Protein AF-A0A3M2BGI7-F1 (afdb_monomer_lite)

Sequence (191 aa):
MYVVGRYSDILSAQEAAAFLRSHGLPAGVSGGLYSPSDGMWGFPTTALPYRVLVARKDQRALARHLLAEIDSEADEPATNWEAQSRPDLARLDQELIPPCPACGGRLSPTDELCSACGLAVDIVELMLETHGPEGLAQCYPDPDEQVHLSEEEWVALDLPCTACGYSLAGLPFVGVCPECGCRYSKTIEPS

Secondary structure (DSSP, 8-state):
-EEEEEESSHHHHHHHHHHHHHTT--EEEE-----TTS-SS-----PPPEEEEES-STHHHHHHHHHHHHHHHS----TTHHHHTS--GGGS-TTTSPPPTTT-PPPPTT-SB-TTT--B--HHHHHHHHH-GGGGGGGSPPHHHH----HHHHHH--PBPTTT--B-TTS-SEEE-TTT--EEESS----

Structure (mmCIF, N/CA/C/O backbone):
data_AF-A0A3M2BGI7-F1
#
_entry.id   AF-A0A3M2BGI7-F1
#
loop_
_atom_site.group_PDB
_atom_site.id
_atom_site.type_symbol
_atom_site.label_atom_id
_atom_site.label_alt_id
_atom_site.label_comp_id
_atom_site.label_asym_id
_atom_site.label_entity_id
_atom_site.label_seq_id
_atom_site.pdbx_PDB_ins_code
_atom_site.Cartn_x
_atom_site.Cartn_y
_atom_site.Cartn_z
_atom_site.occupancy
_atom_site.B_iso_or_equiv
_atom_site.auth_seq_id
_atom_site.auth_comp_id
_atom_site.auth_asym_id
_atom_site.auth_atom_id
_atom_site.pdbx_PDB_model_num
ATOM 1 N N . MET A 1 1 ? -33.133 -5.340 11.920 1.00 90.31 1 MET A N 1
ATOM 2 C CA . MET A 1 1 ? -31.937 -4.970 11.136 1.00 90.31 1 MET A CA 1
ATOM 3 C C . MET A 1 1 ? -32.177 -3.623 10.477 1.00 90.31 1 MET A C 1
ATOM 5 O O . MET A 1 1 ? -33.239 -3.435 9.894 1.00 90.31 1 MET A O 1
ATOM 9 N N . TYR A 1 2 ? -31.240 -2.685 10.607 1.00 97.00 2 TYR A N 1
ATOM 10 C CA . TYR A 1 2 ? -31.369 -1.306 10.127 1.00 97.00 2 TYR A CA 1
ATOM 11 C C . TYR A 1 2 ? -30.187 -0.941 9.231 1.00 97.00 2 TYR A C 1
ATOM 13 O O . TYR A 1 2 ? -29.046 -1.124 9.637 1.00 97.00 2 TYR A O 1
ATOM 21 N N . VAL A 1 3 ? -30.459 -0.407 8.036 1.00 96.75 3 VAL A N 1
ATOM 22 C CA . VAL A 1 3 ? -29.416 0.005 7.080 1.00 96.75 3 VAL A CA 1
ATOM 23 C C . VAL A 1 3 ? -28.720 1.277 7.564 1.00 96.75 3 VAL A C 1
ATOM 25 O O . VAL A 1 3 ? -29.384 2.291 7.833 1.00 96.75 3 VAL A O 1
ATOM 28 N N . VAL A 1 4 ? -27.391 1.216 7.642 1.00 97.38 4 VAL A N 1
ATOM 29 C CA . VAL A 1 4 ? -26.522 2.323 8.069 1.00 97.38 4 VAL A CA 1
ATOM 30 C C . VAL A 1 4 ? -25.670 2.880 6.931 1.00 97.38 4 VAL A C 1
ATOM 32 O O . VAL A 1 4 ? -25.542 4.097 6.877 1.00 97.38 4 VAL A O 1
ATOM 35 N N . GLY A 1 5 ? -25.243 2.047 5.974 1.00 95.69 5 GLY A N 1
ATOM 36 C CA . GLY A 1 5 ? -24.440 2.450 4.809 1.00 95.69 5 GLY A CA 1
ATOM 37 C C . GLY A 1 5 ? -24.775 1.651 3.544 1.00 95.69 5 GLY A C 1
ATOM 38 O O . GLY A 1 5 ? -25.451 0.614 3.615 1.00 95.69 5 GLY A O 1
ATOM 39 N N . ARG A 1 6 ? -24.345 2.159 2.383 1.00 95.50 6 ARG A N 1
ATOM 40 C CA . ARG A 1 6 ? -24.482 1.517 1.065 1.00 95.50 6 ARG A CA 1
ATOM 41 C C . ARG A 1 6 ? -23.153 1.618 0.316 1.00 95.50 6 ARG A C 1
ATOM 43 O O . ARG A 1 6 ? -22.639 2.720 0.203 1.00 95.50 6 ARG A O 1
ATOM 50 N N . TYR A 1 7 ? -22.676 0.503 -0.222 1.00 93.75 7 TYR A N 1
ATOM 51 C CA . TYR A 1 7 ? -21.374 0.370 -0.877 1.00 93.75 7 TYR A CA 1
ATOM 52 C C . TYR A 1 7 ? -21.536 -0.274 -2.258 1.00 93.75 7 TYR A C 1
ATOM 54 O O . TYR A 1 7 ? -22.462 -1.064 -2.479 1.00 93.75 7 TYR A O 1
ATOM 62 N N . SER A 1 8 ? -20.664 0.087 -3.197 1.00 90.88 8 SER A N 1
ATOM 63 C CA . SER A 1 8 ? -20.639 -0.456 -4.563 1.00 90.88 8 SER A CA 1
ATOM 64 C C . SER A 1 8 ? -20.061 -1.866 -4.632 1.00 90.88 8 SER A C 1
ATOM 66 O O . SER A 1 8 ? -20.481 -2.663 -5.468 1.00 90.88 8 SER A O 1
ATOM 68 N N . ASP A 1 9 ? -19.140 -2.189 -3.735 1.00 91.25 9 ASP A N 1
ATOM 69 C CA . ASP A 1 9 ? -18.395 -3.437 -3.697 1.00 91.25 9 ASP A CA 1
ATOM 70 C C . ASP A 1 9 ? -18.548 -4.138 -2.336 1.00 91.25 9 ASP A C 1
ATOM 72 O O . ASP A 1 9 ? -18.979 -3.562 -1.331 1.00 91.25 9 ASP A O 1
ATOM 76 N N . ILE A 1 10 ? -18.255 -5.439 -2.329 1.00 93.25 10 ILE A N 1
ATOM 77 C CA . ILE A 1 10 ? -18.406 -6.278 -1.139 1.00 93.25 10 ILE A CA 1
ATOM 78 C C . ILE A 1 10 ? -17.302 -6.025 -0.113 1.00 93.25 10 ILE A C 1
ATOM 80 O O . ILE A 1 10 ? -17.545 -6.222 1.077 1.00 93.25 10 ILE A O 1
ATOM 84 N N . LEU A 1 11 ? -16.112 -5.613 -0.556 1.00 93.44 11 LEU A N 1
ATOM 85 C CA . LEU A 1 11 ? -14.942 -5.483 0.302 1.00 93.44 11 LEU A CA 1
ATOM 86 C C . LEU A 1 11 ? -15.112 -4.282 1.234 1.00 93.44 11 LEU A C 1
ATOM 88 O O . LEU A 1 11 ? -15.148 -4.477 2.447 1.00 93.44 11 LEU A O 1
ATOM 92 N N . SER A 1 12 ? -15.405 -3.099 0.692 1.00 93.12 12 SER A N 1
ATOM 93 C CA . SER A 1 12 ? -15.696 -1.894 1.474 1.00 93.12 12 SER A CA 1
ATOM 94 C C . SER A 1 12 ? -16.904 -2.081 2.394 1.00 93.12 12 SER A C 1
ATOM 96 O O . SER A 1 12 ? -16.911 -1.618 3.534 1.00 93.12 12 SER A O 1
ATOM 98 N N . ALA A 1 13 ? -17.925 -2.836 1.965 1.00 95.38 13 ALA A N 1
ATOM 99 C CA . ALA A 1 13 ? -19.049 -3.172 2.839 1.00 95.38 13 ALA A CA 1
ATOM 100 C C . ALA A 1 13 ? -18.631 -4.054 4.032 1.00 95.38 13 ALA A C 1
ATOM 102 O O . ALA A 1 13 ? -19.154 -3.886 5.139 1.00 95.38 13 ALA A O 1
ATOM 103 N N . GLN A 1 14 ? -17.730 -5.018 3.815 1.00 96.25 14 GLN A N 1
ATOM 104 C CA . GLN A 1 14 ? -17.210 -5.894 4.867 1.00 96.25 14 GLN A CA 1
ATOM 105 C C . GLN A 1 14 ? -16.280 -5.148 5.821 1.00 96.25 14 GLN A C 1
ATOM 107 O O . GLN A 1 14 ? -16.402 -5.351 7.029 1.00 96.25 14 GLN A O 1
ATOM 112 N N . GLU A 1 15 ? -15.422 -4.267 5.307 1.00 95.44 15 GLU A N 1
ATOM 113 C CA . GLU A 1 15 ? -14.555 -3.382 6.093 1.00 95.44 15 GLU A CA 1
ATOM 114 C C . GLU A 1 15 ? -15.384 -2.479 7.005 1.00 95.44 15 GLU A C 1
ATOM 116 O O . GLU A 1 15 ? -15.224 -2.515 8.225 1.00 95.44 15 GLU A O 1
ATOM 121 N N . ALA A 1 16 ? -16.381 -1.785 6.451 1.00 96.62 16 ALA A N 1
ATOM 122 C CA . ALA A 1 16 ? -17.317 -0.971 7.219 1.00 96.62 16 ALA A CA 1
ATOM 123 C C . ALA A 1 16 ? -18.044 -1.783 8.307 1.00 96.62 16 ALA A C 1
ATOM 125 O O . ALA A 1 16 ? -18.185 -1.348 9.451 1.00 96.62 16 ALA A O 1
ATOM 126 N N . ALA A 1 17 ? -18.498 -2.999 7.986 1.00 97.56 17 ALA A N 1
ATOM 127 C CA . ALA A 1 17 ? -19.126 -3.870 8.975 1.00 97.56 17 ALA A CA 1
ATOM 128 C C . ALA A 1 17 ? -18.132 -4.355 10.049 1.00 97.56 17 ALA A C 1
ATOM 130 O O . ALA A 1 17 ? -18.523 -4.500 11.207 1.00 97.56 17 ALA A O 1
ATOM 131 N N . ALA A 1 18 ? -16.872 -4.615 9.692 1.00 96.75 18 ALA A N 1
ATOM 132 C CA . ALA A 1 18 ? -15.816 -5.000 10.624 1.00 96.75 18 ALA A CA 1
ATOM 133 C C . ALA A 1 18 ? -15.463 -3.861 11.583 1.00 96.75 18 ALA A C 1
ATOM 135 O O . ALA A 1 18 ? -15.397 -4.102 12.788 1.00 96.75 18 ALA A O 1
ATOM 136 N N . PHE A 1 19 ? -15.357 -2.632 11.080 1.00 96.25 19 PHE A N 1
ATOM 137 C CA . PHE A 1 19 ? -15.122 -1.442 11.892 1.00 96.25 19 PHE A CA 1
ATOM 138 C C . PHE A 1 19 ? -16.242 -1.194 12.907 1.00 96.25 19 PHE A C 1
ATOM 140 O O . PHE A 1 19 ? -16.002 -0.932 14.082 1.00 96.25 19 PHE A O 1
ATOM 147 N N . LEU A 1 20 ? -17.502 -1.354 12.498 1.00 97.62 20 LEU A N 1
ATOM 148 C CA . LEU A 1 20 ? -18.614 -1.253 13.444 1.00 97.62 20 LEU A CA 1
ATOM 149 C C . LEU A 1 20 ? -18.530 -2.336 14.532 1.00 97.62 20 LEU A C 1
ATOM 151 O O . LEU A 1 20 ? -18.798 -2.058 15.703 1.00 97.62 20 LEU A O 1
ATOM 155 N N . ARG A 1 21 ? -18.122 -3.561 14.173 1.00 97.50 21 ARG A N 1
ATOM 156 C CA . ARG A 1 21 ? -17.940 -4.651 15.144 1.00 97.50 21 ARG A CA 1
ATOM 157 C C . ARG A 1 21 ? -16.792 -4.387 16.118 1.00 97.50 21 ARG A C 1
ATOM 159 O O . ARG A 1 21 ? -16.964 -4.709 17.292 1.00 97.50 21 ARG A O 1
ATOM 166 N N . SER A 1 22 ? -15.678 -3.793 15.682 1.00 95.94 22 SER A N 1
ATOM 167 C CA . SER A 1 22 ? -14.575 -3.430 16.589 1.00 95.94 22 SER A CA 1
ATOM 168 C C . SER A 1 22 ? -14.998 -2.380 17.623 1.00 95.94 22 SER A C 1
ATOM 170 O O . SER A 1 22 ? -14.526 -2.418 18.753 1.00 95.94 22 SER A O 1
ATOM 172 N N . HIS A 1 23 ? -15.993 -1.548 17.299 1.00 96.50 23 HIS A N 1
ATOM 173 C CA . HIS A 1 23 ? -16.625 -0.583 18.209 1.00 96.50 23 HIS A CA 1
ATOM 174 C C . HIS A 1 23 ? -17.824 -1.154 18.994 1.00 96.50 23 HIS A C 1
ATOM 176 O O . HIS A 1 23 ? -18.648 -0.416 19.538 1.00 96.50 23 HIS A O 1
ATOM 182 N N . GLY A 1 24 ? -17.965 -2.483 19.044 1.00 97.06 24 GLY A N 1
ATOM 183 C CA . GLY A 1 24 ? -19.007 -3.161 19.820 1.00 97.06 24 GLY A CA 1
ATOM 184 C C . GLY A 1 24 ? -20.415 -3.092 19.214 1.00 97.06 24 GLY A C 1
ATOM 185 O O . GLY A 1 24 ? -21.395 -3.392 19.901 1.00 97.06 24 GLY A O 1
ATOM 186 N N . LEU A 1 25 ? -20.557 -2.719 17.937 1.00 97.75 25 LEU A N 1
ATOM 187 C CA . LEU A 1 25 ? -21.841 -2.684 17.234 1.00 97.75 25 LEU A CA 1
ATOM 188 C C . LEU A 1 25 ? -22.034 -3.965 16.405 1.00 97.75 25 LEU A C 1
ATOM 190 O O . LEU A 1 25 ? -21.303 -4.189 15.439 1.00 97.75 25 LEU A O 1
ATOM 194 N N . PRO A 1 26 ? -23.040 -4.812 16.710 1.00 97.50 26 PRO A N 1
ATOM 195 C CA . PRO A 1 26 ? -23.325 -6.001 15.913 1.00 97.50 26 PRO A CA 1
ATOM 196 C C . PRO A 1 26 ? -23.785 -5.604 14.504 1.00 97.50 26 PRO A C 1
ATOM 198 O O . PRO A 1 26 ? -24.938 -5.196 14.305 1.00 97.50 26 PRO A O 1
ATOM 201 N N . ALA A 1 27 ? -22.870 -5.719 13.541 1.00 97.94 27 ALA A N 1
ATOM 202 C CA . ALA A 1 27 ? -23.065 -5.315 12.156 1.00 97.94 27 ALA A CA 1
ATOM 203 C C . ALA A 1 27 ? -22.803 -6.461 11.168 1.00 97.94 27 ALA A C 1
ATOM 205 O O . ALA A 1 27 ? -21.914 -7.295 11.368 1.00 97.94 27 ALA A O 1
ATOM 206 N N . GLY A 1 28 ? -23.574 -6.477 10.081 1.00 97.19 28 GLY A N 1
ATOM 207 C CA . GLY A 1 28 ? -23.457 -7.444 8.992 1.00 97.19 28 GLY A CA 1
ATOM 208 C C . GLY A 1 28 ? -23.720 -6.809 7.630 1.00 97.19 28 GLY A C 1
ATOM 209 O O . GLY A 1 28 ? -24.253 -5.702 7.539 1.00 97.19 28 GLY A O 1
ATOM 210 N N . VAL A 1 29 ? -23.357 -7.523 6.569 1.00 96.81 29 VAL A N 1
ATOM 211 C CA . VAL A 1 29 ? -23.534 -7.082 5.180 1.00 96.81 29 VAL A CA 1
ATOM 212 C C . VAL A 1 29 ? -24.686 -7.855 4.542 1.00 96.81 29 VAL A C 1
ATOM 214 O O . VAL A 1 29 ? -24.822 -9.060 4.733 1.00 96.81 29 VAL A O 1
ATOM 217 N N . SER A 1 30 ? -25.525 -7.161 3.775 1.00 93.94 30 SER A N 1
ATOM 218 C CA . SER A 1 30 ? -26.578 -7.757 2.946 1.00 93.94 30 SER A CA 1
ATOM 219 C C . SER A 1 30 ? -26.567 -7.130 1.555 1.00 93.94 30 SER A C 1
ATOM 221 O O . SER A 1 30 ? -26.453 -5.914 1.440 1.00 93.94 30 SER A O 1
ATOM 223 N N . GLY A 1 31 ? -26.707 -7.923 0.498 1.00 85.44 31 GLY A N 1
ATOM 224 C CA . GLY A 1 31 ? -26.654 -7.435 -0.886 1.00 85.44 31 GLY A CA 1
ATOM 225 C C . GLY A 1 31 ? -25.760 -8.309 -1.760 1.00 85.44 31 GLY A C 1
ATOM 226 O O . GLY A 1 31 ? -25.279 -9.341 -1.302 1.00 85.44 31 GLY A O 1
ATOM 227 N N . GLY A 1 32 ? -25.593 -7.928 -3.027 1.00 70.00 32 GLY A N 1
ATOM 228 C CA . GLY A 1 32 ? -24.772 -8.661 -4.002 1.00 70.00 32 GLY A CA 1
ATOM 229 C C . GLY A 1 32 ? -25.416 -9.902 -4.620 1.00 70.00 32 GLY A C 1
ATOM 230 O O . GLY A 1 32 ? -24.886 -10.453 -5.580 1.00 70.00 32 GLY A O 1
ATOM 231 N N . LEU A 1 33 ? -26.578 -10.337 -4.127 1.00 58.47 33 LEU A N 1
ATOM 232 C CA . LEU A 1 33 ? -27.340 -11.375 -4.808 1.00 58.47 33 LEU A CA 1
ATOM 233 C C . LEU A 1 33 ? -28.054 -10.746 -6.002 1.00 58.47 33 LEU A C 1
ATOM 235 O O . LEU A 1 33 ? -29.028 -10.007 -5.844 1.00 58.47 33 LEU A O 1
ATOM 239 N N . TYR A 1 34 ? -27.546 -11.057 -7.195 1.00 56.84 34 TYR A N 1
ATOM 240 C CA . TYR A 1 34 ? -28.322 -11.017 -8.427 1.00 56.84 34 TYR A CA 1
ATOM 241 C C . TYR A 1 34 ? -29.678 -11.655 -8.143 1.00 56.84 34 TYR A C 1
ATOM 243 O O . TYR A 1 34 ? -29.734 -12.794 -7.681 1.00 56.84 34 TYR A O 1
ATOM 251 N N . SER A 1 35 ? -30.765 -10.922 -8.375 1.00 52.69 35 SER A N 1
ATOM 252 C CA . SER A 1 35 ? -32.088 -11.532 -8.344 1.00 52.69 35 SER A CA 1
ATOM 253 C C . SER A 1 35 ? -32.150 -12.521 -9.514 1.00 52.69 35 SER A C 1
ATOM 255 O O . SER A 1 35 ? -32.100 -12.079 -10.665 1.00 52.69 35 SER A O 1
ATOM 257 N N . PRO A 1 36 ? -32.237 -13.846 -9.284 1.00 54.56 36 PRO A N 1
ATOM 258 C CA . PRO A 1 36 ? -32.269 -14.815 -10.380 1.00 54.56 36 PRO A CA 1
ATOM 259 C C . PRO A 1 36 ? -33.527 -14.674 -11.255 1.00 54.56 36 PRO A C 1
ATOM 261 O O . PRO A 1 36 ? -33.589 -15.259 -12.331 1.00 54.56 36 PRO A O 1
ATOM 264 N N . SER A 1 37 ? -34.521 -13.882 -10.832 1.00 55.84 37 SER A N 1
ATOM 265 C CA . SER A 1 37 ? -35.730 -13.598 -11.610 1.00 55.84 37 SER A CA 1
ATOM 266 C C . SER A 1 37 ? -35.609 -12.422 -12.589 1.00 55.84 37 SER A C 1
ATOM 268 O O . SER A 1 37 ? -36.518 -12.248 -13.394 1.00 55.84 37 SER A O 1
ATOM 270 N N . ASP A 1 38 ? -34.527 -11.633 -12.562 1.00 51.44 38 ASP A N 1
ATOM 271 C CA . ASP A 1 38 ? -34.396 -10.406 -13.380 1.00 51.44 38 ASP A CA 1
ATOM 272 C C . ASP A 1 38 ? -33.559 -10.575 -14.665 1.00 51.44 38 ASP A C 1
ATOM 274 O O . ASP A 1 38 ? -33.261 -9.606 -15.360 1.00 51.44 38 ASP A O 1
ATOM 278 N N . GLY A 1 39 ? -33.203 -11.810 -15.032 1.00 51.47 39 GLY A N 1
ATOM 279 C CA . GLY A 1 39 ? -32.278 -12.096 -16.137 1.00 51.47 39 GLY A CA 1
ATOM 280 C C . GLY A 1 39 ? -32.877 -12.610 -17.451 1.00 51.47 39 GLY A C 1
ATOM 281 O O . GLY A 1 39 ? -32.111 -13.082 -18.282 1.00 51.47 39 GLY A O 1
ATOM 282 N N . MET A 1 40 ? -34.200 -12.574 -17.675 1.00 52.12 40 MET A N 1
ATOM 283 C CA . MET A 1 40 ? -34.787 -13.161 -18.901 1.00 52.12 40 MET A CA 1
ATOM 284 C C . MET A 1 40 ? -34.916 -12.184 -20.090 1.00 52.12 40 MET A C 1
ATOM 286 O O . MET A 1 40 ? -35.206 -12.627 -21.196 1.00 52.12 40 MET A O 1
ATOM 290 N N . TRP A 1 41 ? -34.661 -10.877 -19.908 1.00 60.91 41 TRP A N 1
ATOM 291 C CA . TRP A 1 41 ? -34.867 -9.858 -20.960 1.00 60.91 41 TRP A CA 1
ATOM 292 C C . TRP A 1 41 ? -33.742 -8.813 -21.123 1.00 60.91 41 TRP A C 1
ATOM 294 O O . TRP A 1 41 ? -34.002 -7.691 -21.537 1.00 60.91 41 TRP A O 1
ATOM 304 N N . GLY A 1 42 ? -32.481 -9.170 -20.857 1.00 52.84 42 GLY A N 1
ATOM 305 C CA . GLY A 1 42 ? -31.321 -8.501 -21.480 1.00 52.84 42 GLY A CA 1
ATOM 306 C C . GLY A 1 42 ? -31.070 -7.012 -21.179 1.00 52.84 42 GLY A C 1
ATOM 307 O O . GLY A 1 42 ? -30.272 -6.396 -21.881 1.00 52.84 42 GLY A O 1
ATOM 308 N N . PHE A 1 43 ? -31.695 -6.419 -20.160 1.00 55.69 43 PHE A N 1
ATOM 309 C CA . PHE A 1 43 ? -31.328 -5.078 -19.689 1.00 55.69 43 PHE A CA 1
ATOM 310 C C . PHE A 1 43 ? -30.200 -5.167 -18.653 1.00 55.69 43 PHE A C 1
ATOM 312 O O . PHE A 1 43 ? -30.161 -6.136 -17.893 1.00 55.69 43 PHE A O 1
ATOM 319 N N . PRO A 1 44 ? -29.280 -4.183 -18.592 1.00 52.62 44 PRO A N 1
ATOM 320 C CA . PRO A 1 44 ? -28.208 -4.192 -17.607 1.00 52.62 44 PRO A CA 1
ATOM 321 C C . PRO A 1 44 ? -28.815 -4.144 -16.203 1.00 52.62 44 PRO A C 1
ATOM 323 O O . PRO A 1 44 ? -29.355 -3.125 -15.773 1.00 52.62 44 PRO A O 1
ATOM 326 N N . THR A 1 45 ? -28.737 -5.265 -15.487 1.00 56.66 45 THR A N 1
ATOM 327 C CA . THR A 1 45 ? -29.049 -5.330 -14.064 1.00 56.66 45 THR A CA 1
ATOM 328 C C . THR A 1 45 ? -27.998 -4.502 -13.344 1.00 56.66 45 THR A C 1
ATOM 330 O O . THR A 1 45 ? -26.859 -4.943 -13.183 1.00 56.66 45 THR A O 1
ATOM 333 N N . THR A 1 46 ? -28.347 -3.282 -12.947 1.00 62.31 46 THR A N 1
ATOM 334 C CA . THR A 1 46 ? -27.515 -2.505 -12.034 1.00 62.31 46 THR A CA 1
ATOM 335 C C . THR A 1 46 ? -27.330 -3.340 -10.775 1.00 62.31 46 THR A C 1
ATOM 337 O O . THR A 1 46 ? -28.301 -3.670 -10.090 1.00 62.31 46 THR A O 1
ATOM 340 N N . ALA A 1 47 ? -26.089 -3.756 -10.512 1.00 66.88 47 ALA A N 1
ATOM 341 C CA . ALA A 1 47 ? -25.758 -4.503 -9.311 1.00 66.88 47 ALA A CA 1
ATOM 342 C C . ALA A 1 47 ? -26.317 -3.735 -8.107 1.00 66.88 47 ALA A C 1
ATOM 344 O O . ALA A 1 47 ? -26.008 -2.557 -7.907 1.00 66.88 47 ALA A O 1
ATOM 345 N N . LEU A 1 48 ? -27.216 -4.369 -7.349 1.00 77.62 48 LEU A N 1
ATOM 346 C CA . LEU A 1 48 ? -27.777 -3.728 -6.169 1.00 77.62 48 LEU A CA 1
ATOM 347 C C . LEU A 1 48 ? -26.630 -3.475 -5.182 1.00 77.62 48 LEU A C 1
ATOM 349 O O . LEU A 1 48 ? -25.885 -4.414 -4.888 1.00 77.62 48 LEU A O 1
ATOM 353 N N . PRO A 1 49 ? -26.499 -2.251 -4.642 1.00 88.50 49 PRO A N 1
ATOM 354 C CA . PRO A 1 49 ? -25.404 -1.928 -3.742 1.00 88.50 49 PRO A CA 1
ATOM 355 C C . PRO A 1 49 ? -25.465 -2.806 -2.492 1.00 88.50 49 PRO A C 1
ATOM 357 O O . PRO A 1 49 ? -26.552 -3.100 -1.969 1.00 88.50 49 PRO A O 1
ATOM 360 N N . TYR A 1 50 ? -24.295 -3.179 -1.988 1.00 93.62 50 TYR A N 1
ATOM 361 C CA . TYR A 1 50 ? -24.140 -3.843 -0.704 1.00 93.62 50 TYR A CA 1
ATOM 362 C C . TYR A 1 50 ? -24.586 -2.896 0.408 1.00 93.62 50 TYR A C 1
ATOM 364 O O . TYR A 1 50 ? -24.340 -1.693 0.378 1.00 93.62 50 TYR A O 1
ATOM 372 N N . ARG A 1 51 ? -25.304 -3.421 1.396 1.00 95.75 51 ARG A N 1
ATOM 373 C CA . ARG A 1 51 ? -25.879 -2.655 2.502 1.00 95.75 51 ARG A CA 1
ATOM 374 C C . ARG A 1 51 ? -25.304 -3.160 3.807 1.00 95.75 51 ARG A C 1
ATOM 376 O O . ARG A 1 51 ? -25.447 -4.342 4.121 1.00 95.75 51 ARG A O 1
ATOM 383 N N . VAL A 1 52 ? -24.754 -2.247 4.595 1.00 97.06 52 VAL A N 1
ATOM 384 C CA . VAL A 1 52 ? -24.335 -2.535 5.967 1.00 97.06 52 VAL A CA 1
ATOM 385 C C . VAL A 1 52 ? -25.529 -2.339 6.893 1.00 97.06 52 VAL A C 1
ATOM 387 O O . VAL A 1 52 ? -26.245 -1.332 6.824 1.00 97.06 52 VAL A O 1
ATOM 390 N N . LEU A 1 53 ? -25.774 -3.338 7.732 1.00 97.94 53 LEU A N 1
ATOM 391 C CA . LEU A 1 53 ? -26.906 -3.438 8.639 1.00 97.94 53 LEU A CA 1
ATOM 392 C C . LEU A 1 53 ? -26.418 -3.513 10.082 1.00 97.94 53 LEU A C 1
ATOM 394 O O . LEU A 1 53 ? -25.481 -4.248 10.369 1.00 97.94 53 LEU A O 1
ATOM 398 N N . VAL A 1 54 ? -27.136 -2.864 10.998 1.00 98.12 54 VAL A N 1
ATOM 399 C CA . VAL A 1 54 ? -26.994 -3.073 12.450 1.00 98.12 54 VAL A CA 1
ATOM 400 C C . VAL A 1 54 ? -28.224 -3.766 13.034 1.00 98.12 54 VAL A C 1
ATOM 402 O O . VAL A 1 54 ? -29.344 -3.637 12.516 1.00 98.12 54 VAL A O 1
ATOM 405 N N . ALA A 1 55 ? -28.040 -4.520 14.118 1.00 96.69 55 ALA A N 1
ATOM 406 C CA . ALA A 1 55 ? -29.118 -5.290 14.740 1.00 96.69 55 ALA A CA 1
ATOM 407 C C . ALA A 1 55 ? -30.211 -4.397 15.365 1.00 96.69 55 ALA A C 1
ATOM 409 O O . ALA A 1 55 ? -31.404 -4.630 15.128 1.00 96.69 55 ALA A O 1
ATOM 410 N N . ARG A 1 56 ? -29.816 -3.356 16.115 1.00 97.62 56 ARG A N 1
ATOM 411 C CA . ARG A 1 56 ? -30.711 -2.527 16.942 1.00 97.62 56 ARG A CA 1
ATOM 412 C C . ARG A 1 56 ? -30.920 -1.115 16.379 1.00 97.62 56 ARG A C 1
ATOM 414 O O . ARG A 1 56 ? -30.081 -0.583 15.658 1.00 97.62 56 ARG A O 1
ATOM 421 N N . LYS A 1 57 ? -32.069 -0.504 16.697 1.00 97.19 57 LYS A N 1
ATOM 422 C CA . LYS A 1 57 ? -32.478 0.814 16.163 1.00 97.19 57 LYS A CA 1
ATOM 423 C C . LYS A 1 57 ? -31.724 1.974 16.808 1.00 97.19 57 LYS A C 1
ATOM 425 O O . LYS A 1 57 ? -31.386 2.934 16.125 1.00 97.19 57 LYS A O 1
ATOM 430 N N . ASP A 1 58 ? -31.506 1.879 18.113 1.00 97.62 58 ASP A N 1
ATOM 431 C CA . ASP A 1 58 ? -30.797 2.858 18.943 1.00 97.62 58 ASP A CA 1
ATOM 432 C C . ASP A 1 58 ? -29.333 3.027 18.512 1.00 97.62 58 ASP A C 1
ATOM 434 O O . ASP A 1 58 ? -28.809 4.134 18.522 1.00 97.62 58 ASP A O 1
ATOM 438 N N . GLN A 1 59 ? -28.713 1.960 18.010 1.00 97.31 59 GLN A N 1
ATOM 439 C CA . GLN A 1 59 ? -27.343 1.962 17.490 1.00 97.31 59 GLN A CA 1
ATOM 440 C C . GLN A 1 59 ? -27.182 2.647 16.123 1.00 97.31 59 GLN A C 1
ATOM 442 O O . GLN A 1 59 ? -26.062 2.914 15.695 1.00 97.31 59 GLN A O 1
ATOM 447 N N . ARG A 1 60 ? -28.277 2.948 15.413 1.00 97.69 60 ARG A N 1
ATOM 448 C CA . ARG A 1 60 ? -28.222 3.458 14.033 1.00 97.69 60 ARG A CA 1
ATOM 449 C C . ARG A 1 60 ? -27.532 4.819 13.920 1.00 97.69 60 ARG A C 1
ATOM 451 O O . ARG A 1 60 ? -26.870 5.066 12.918 1.00 97.69 60 ARG A O 1
ATOM 458 N N . ALA A 1 61 ? -27.739 5.705 14.894 1.00 97.25 61 ALA A N 1
ATOM 459 C CA . ALA A 1 61 ? -27.144 7.040 14.878 1.00 97.25 61 ALA A CA 1
ATOM 460 C C . ALA A 1 61 ? -25.628 6.968 15.099 1.00 97.25 61 ALA A C 1
ATOM 462 O O . ALA A 1 61 ? -24.878 7.506 14.292 1.00 97.25 61 ALA A O 1
ATOM 463 N N . LEU A 1 62 ? -25.197 6.215 16.118 1.00 97.44 62 LEU A N 1
ATOM 464 C CA . LEU A 1 62 ? -23.781 5.989 16.410 1.00 97.44 62 LEU A CA 1
ATOM 465 C C . LEU A 1 62 ? -23.063 5.295 15.246 1.00 97.44 62 LEU A C 1
ATOM 467 O O . LEU A 1 62 ? -22.020 5.759 14.815 1.00 97.44 62 LEU A O 1
ATOM 471 N N . ALA A 1 63 ? -23.660 4.246 14.671 1.00 97.94 63 ALA A N 1
ATOM 472 C CA . ALA A 1 63 ? -23.078 3.549 13.526 1.00 97.94 63 ALA A CA 1
ATOM 473 C C . ALA A 1 63 ? -22.864 4.472 12.318 1.00 97.94 63 ALA A C 1
ATOM 475 O O . ALA A 1 63 ? -21.860 4.365 11.631 1.00 97.94 63 ALA A O 1
ATOM 476 N N . ARG A 1 64 ? -23.800 5.389 12.048 1.00 97.62 64 ARG A N 1
ATOM 477 C CA . ARG A 1 64 ? -23.642 6.367 10.961 1.00 97.62 64 ARG A CA 1
ATOM 478 C C . ARG A 1 64 ? -22.564 7.398 11.246 1.00 97.62 64 ARG A C 1
ATOM 480 O O . ARG A 1 64 ? -21.900 7.814 10.312 1.00 97.62 64 ARG A O 1
ATOM 487 N N . HIS A 1 65 ? -22.439 7.816 12.500 1.00 97.00 65 HIS A N 1
ATOM 488 C CA . HIS A 1 65 ? -21.390 8.736 12.910 1.00 97.00 65 HIS A CA 1
ATOM 489 C C . HIS A 1 65 ? -20.006 8.105 12.719 1.00 97.00 65 HIS A C 1
ATOM 491 O O . HIS A 1 65 ? -19.182 8.694 12.039 1.00 97.00 65 HIS A O 1
ATOM 497 N N . LEU A 1 66 ? -19.826 6.870 13.197 1.00 96.62 66 LEU A N 1
ATOM 498 C CA . LEU A 1 66 ? -18.595 6.091 13.036 1.00 96.62 66 LEU A CA 1
ATOM 499 C C . LEU A 1 66 ? -18.228 5.841 11.565 1.00 96.62 66 LEU A C 1
ATOM 501 O O . LEU A 1 66 ? -17.072 5.959 11.192 1.00 96.62 66 LEU A O 1
ATOM 505 N N . LEU A 1 67 ? -19.203 5.515 10.707 1.00 96.19 67 LEU A N 1
ATOM 506 C CA . LEU A 1 67 ? -18.922 5.352 9.274 1.00 96.19 67 LEU A CA 1
ATOM 507 C C . LEU A 1 67 ? -18.526 6.673 8.600 1.00 96.19 67 LEU A C 1
ATOM 509 O O . LEU A 1 67 ? -17.685 6.664 7.714 1.00 96.19 67 LEU A O 1
ATOM 513 N N . ALA A 1 68 ? -19.114 7.797 9.019 1.00 94.12 68 ALA A N 1
ATOM 514 C CA . ALA A 1 68 ? -18.752 9.106 8.483 1.00 94.12 68 ALA A CA 1
ATOM 515 C C . ALA A 1 68 ? -17.338 9.546 8.901 1.00 94.12 68 ALA A C 1
ATOM 517 O O . ALA A 1 68 ? -16.708 10.286 8.157 1.00 94.12 68 ALA A O 1
ATOM 518 N N . GLU A 1 69 ? -16.861 9.099 10.066 1.00 91.50 69 GLU A N 1
ATOM 519 C CA . GLU A 1 69 ? -15.490 9.323 10.536 1.00 91.50 69 GLU A CA 1
ATOM 520 C C . GLU A 1 69 ? -14.487 8.619 9.614 1.00 91.50 69 GLU A C 1
ATOM 522 O O . GLU A 1 69 ? -13.637 9.292 9.043 1.00 91.50 69 GLU A O 1
ATOM 527 N N . ILE A 1 70 ? -14.691 7.327 9.321 1.00 87.56 70 ILE A N 1
ATOM 528 C CA . ILE A 1 70 ? -13.861 6.588 8.350 1.00 87.56 70 ILE A CA 1
ATOM 529 C C . ILE A 1 70 ? -13.899 7.238 6.967 1.00 87.56 70 ILE A C 1
ATOM 531 O O . ILE A 1 70 ? -12.861 7.402 6.342 1.00 87.56 70 ILE A O 1
ATOM 535 N N . ASP A 1 71 ? -15.084 7.609 6.472 1.00 85.38 71 ASP A N 1
ATOM 536 C CA . ASP A 1 71 ? -15.205 8.227 5.146 1.00 85.38 71 ASP A CA 1
ATOM 537 C C . ASP A 1 71 ? -14.480 9.589 5.086 1.00 85.38 71 ASP A C 1
ATOM 539 O O . ASP A 1 71 ? -14.091 10.027 4.006 1.00 85.38 71 ASP A O 1
ATOM 543 N N . SER A 1 72 ? -14.303 10.264 6.230 1.00 82.62 72 SER A N 1
ATOM 544 C CA . SER A 1 72 ? -13.532 11.510 6.339 1.00 82.62 72 SER A CA 1
ATOM 545 C C . SER A 1 72 ? -12.037 11.302 6.593 1.00 82.62 72 SER A C 1
ATOM 547 O O . SER A 1 72 ? -11.249 12.174 6.242 1.00 82.62 72 SER A O 1
ATOM 549 N N . GLU A 1 73 ? -11.667 10.167 7.188 1.00 76.25 73 GLU A N 1
ATOM 550 C CA . GLU A 1 73 ? -10.290 9.721 7.436 1.00 76.25 73 GLU A CA 1
ATOM 551 C C . GLU A 1 73 ? -9.724 8.871 6.300 1.00 76.25 73 GLU A C 1
ATOM 553 O O . GLU A 1 73 ? -8.565 8.475 6.366 1.00 76.25 73 GLU A O 1
ATOM 558 N N . ALA A 1 74 ? -10.520 8.561 5.272 1.00 68.25 74 ALA A N 1
ATOM 559 C CA . ALA A 1 74 ? -10.027 7.997 4.030 1.00 68.25 74 ALA A CA 1
ATOM 560 C C . ALA A 1 74 ? -9.055 9.015 3.430 1.00 68.25 74 ALA A C 1
ATOM 562 O O . ALA A 1 74 ? -9.462 9.911 2.687 1.00 68.25 74 ALA A O 1
ATOM 563 N N . ASP A 1 75 ? -7.793 8.901 3.849 1.00 58.03 75 ASP A N 1
ATOM 564 C CA . ASP A 1 75 ? -6.688 9.747 3.447 1.00 58.03 75 ASP A CA 1
ATOM 565 C C . ASP A 1 75 ? -6.784 9.930 1.941 1.00 58.03 75 ASP A C 1
ATOM 567 O O . ASP A 1 75 ? -6.905 8.949 1.193 1.00 58.03 75 ASP A O 1
ATOM 571 N N . GLU A 1 76 ? -6.759 11.186 1.483 1.00 58.16 76 GLU A N 1
ATOM 572 C CA . GLU A 1 76 ? -6.522 11.431 0.068 1.00 58.16 76 GLU A CA 1
ATOM 573 C C . GLU A 1 76 ? -5.282 10.609 -0.280 1.00 58.16 76 GLU A C 1
ATOM 575 O O . GLU A 1 76 ? -4.260 10.794 0.392 1.00 58.16 76 GLU A O 1
ATOM 580 N N . PRO A 1 77 ? -5.364 9.650 -1.228 1.00 55.78 77 PRO A N 1
ATOM 581 C CA . PRO A 1 77 ? -4.239 8.783 -1.533 1.00 55.78 77 PRO A CA 1
ATOM 582 C C . PRO A 1 77 ? -3.073 9.718 -1.784 1.00 55.78 77 PRO A C 1
ATOM 584 O O . PRO A 1 77 ? -3.169 10.540 -2.702 1.00 55.78 77 PRO A O 1
ATOM 587 N N . ALA A 1 78 ? -2.073 9.697 -0.886 1.00 58.47 78 ALA A N 1
ATOM 588 C CA . ALA A 1 78 ? -1.098 10.781 -0.847 1.00 58.47 78 ALA A CA 1
ATOM 589 C C . ALA A 1 78 ? -0.599 10.980 -2.272 1.00 58.47 78 ALA A C 1
ATOM 591 O O . ALA A 1 78 ? -0.235 10.011 -2.940 1.00 58.47 78 ALA A O 1
ATOM 592 N N . THR A 1 79 ? -0.694 12.204 -2.783 1.00 59.53 79 THR A N 1
ATOM 593 C CA . THR A 1 79 ? -0.751 12.509 -4.226 1.00 59.53 79 THR A CA 1
ATOM 594 C C . THR A 1 79 ? 0.507 12.075 -5.010 1.00 59.53 79 THR A C 1
ATOM 596 O O . THR A 1 79 ? 0.650 12.372 -6.188 1.00 59.53 79 THR A O 1
ATOM 599 N N . ASN A 1 80 ? 1.440 11.378 -4.361 1.00 62.22 80 ASN A N 1
ATOM 600 C CA . ASN A 1 80 ? 2.754 11.017 -4.838 1.00 62.22 80 ASN A CA 1
ATOM 601 C C . ASN A 1 80 ? 3.190 9.554 -4.567 1.00 62.22 80 ASN A C 1
ATOM 603 O O . ASN A 1 80 ? 4.344 9.237 -4.846 1.00 62.22 80 ASN A O 1
ATOM 607 N N . TRP A 1 81 ? 2.340 8.649 -4.045 1.00 66.88 81 TRP A N 1
ATOM 608 C CA . TRP A 1 81 ? 2.758 7.247 -3.783 1.00 66.88 81 TRP A CA 1
ATOM 609 C C . TRP A 1 81 ? 3.269 6.539 -5.045 1.00 66.88 81 TRP A C 1
ATOM 611 O O . TRP A 1 81 ? 4.286 5.844 -5.011 1.00 66.88 81 TRP A O 1
ATOM 621 N N . GLU A 1 82 ? 2.593 6.747 -6.177 1.00 69.06 82 GLU A N 1
ATOM 622 C CA . GLU A 1 82 ? 2.996 6.144 -7.449 1.00 69.06 82 GLU A CA 1
ATOM 623 C C . GLU A 1 82 ? 4.369 6.632 -7.910 1.00 69.06 82 GLU A C 1
ATOM 625 O O . GLU A 1 82 ? 5.143 5.838 -8.437 1.00 69.06 82 GLU A O 1
ATOM 630 N N . ALA A 1 83 ? 4.705 7.909 -7.698 1.00 70.19 83 ALA A N 1
ATOM 631 C CA . ALA A 1 83 ? 6.012 8.421 -8.098 1.00 70.19 83 ALA A CA 1
ATOM 632 C C . ALA A 1 83 ? 7.119 7.989 -7.127 1.00 70.19 83 ALA A C 1
ATOM 634 O O . ALA A 1 83 ? 8.223 7.707 -7.576 1.00 70.19 83 ALA A O 1
ATOM 635 N N . GLN A 1 84 ? 6.823 7.876 -5.826 1.00 69.88 84 GLN A N 1
ATOM 636 C CA . GLN A 1 84 ? 7.768 7.357 -4.824 1.00 69.88 84 GLN A CA 1
ATOM 637 C C . GLN A 1 84 ? 8.100 5.874 -5.035 1.00 69.88 84 GLN A C 1
ATOM 639 O O . GLN A 1 84 ? 9.176 5.424 -4.659 1.00 69.88 84 GLN A O 1
ATOM 644 N N . SER A 1 85 ? 7.192 5.120 -5.660 1.00 77.19 85 SER A N 1
ATOM 645 C CA . SER A 1 85 ? 7.392 3.696 -5.957 1.00 77.19 85 SER A CA 1
ATOM 646 C C . SER A 1 85 ? 8.177 3.448 -7.253 1.00 77.19 85 SER A C 1
ATOM 648 O O . SER A 1 85 ? 8.522 2.301 -7.549 1.00 77.19 85 SER A O 1
ATOM 650 N N . ARG A 1 86 ? 8.446 4.490 -8.056 1.00 83.88 86 ARG A N 1
ATOM 651 C CA . ARG A 1 86 ? 9.194 4.355 -9.314 1.00 83.88 86 ARG A CA 1
ATOM 652 C C . ARG A 1 86 ? 10.702 4.312 -9.039 1.00 83.88 86 ARG A C 1
ATOM 654 O O . ARG A 1 86 ? 11.193 5.170 -8.309 1.00 83.88 86 ARG A O 1
ATOM 661 N N . PRO A 1 87 ? 11.444 3.360 -9.639 1.00 88.62 87 PRO A N 1
ATOM 662 C CA . PRO A 1 87 ? 12.896 3.320 -9.514 1.00 88.62 87 PRO A CA 1
ATOM 663 C C . PRO A 1 87 ? 13.513 4.575 -10.139 1.00 88.62 87 PRO A C 1
ATOM 665 O O . PRO A 1 87 ? 13.158 4.963 -11.255 1.00 88.62 87 PRO A O 1
ATOM 668 N N . ASP A 1 88 ? 14.466 5.189 -9.443 1.00 89.56 88 ASP A N 1
ATOM 669 C CA . ASP A 1 88 ? 15.241 6.296 -9.991 1.00 89.56 88 ASP A CA 1
ATOM 670 C C . ASP A 1 88 ? 16.324 5.752 -10.931 1.00 89.56 88 ASP A C 1
ATOM 672 O O . ASP A 1 88 ? 17.432 5.385 -10.526 1.00 89.56 88 ASP A O 1
ATOM 676 N N . LEU A 1 89 ? 15.986 5.683 -12.218 1.00 90.75 89 LEU A N 1
ATOM 677 C CA . LEU A 1 89 ? 16.890 5.194 -13.258 1.00 90.75 89 LEU A CA 1
ATOM 678 C C . LEU A 1 89 ? 18.137 6.072 -13.420 1.00 90.75 89 LEU A C 1
ATOM 680 O O . LEU A 1 89 ? 19.144 5.588 -13.932 1.00 90.75 89 LEU A O 1
ATOM 684 N N . ALA A 1 90 ? 18.139 7.323 -12.942 1.00 89.75 90 ALA A N 1
ATOM 685 C CA . ALA A 1 90 ? 19.338 8.161 -12.976 1.00 89.75 90 ALA A CA 1
ATOM 686 C C . ALA A 1 90 ? 20.463 7.617 -12.077 1.00 89.75 90 ALA A C 1
ATOM 688 O O . ALA A 1 90 ? 21.632 7.930 -12.305 1.00 89.75 90 ALA A O 1
ATOM 689 N N . ARG A 1 91 ? 20.127 6.777 -11.086 1.00 90.38 91 ARG A N 1
ATOM 690 C CA . ARG A 1 91 ? 21.090 6.066 -10.231 1.00 90.38 91 ARG A CA 1
ATOM 691 C C . ARG A 1 91 ? 21.643 4.797 -10.879 1.00 90.38 91 ARG A C 1
ATOM 693 O O . ARG A 1 91 ? 22.536 4.182 -10.299 1.00 90.38 91 ARG A O 1
ATOM 700 N N . LEU A 1 92 ? 21.118 4.367 -12.028 1.00 91.38 92 LEU A N 1
ATOM 701 C CA . LEU A 1 92 ? 21.516 3.116 -12.668 1.00 91.38 92 LEU A CA 1
ATOM 702 C C . LEU A 1 92 ? 22.904 3.229 -13.321 1.00 91.38 92 LEU A C 1
ATOM 704 O O . LEU A 1 92 ? 23.211 4.203 -14.009 1.00 91.38 92 LEU A O 1
ATOM 708 N N . ASP A 1 93 ? 23.741 2.215 -13.120 1.00 90.69 93 ASP A N 1
ATOM 709 C CA . ASP A 1 93 ? 25.077 2.140 -13.700 1.00 90.69 93 ASP A CA 1
ATOM 710 C C . ASP A 1 93 ? 24.945 1.855 -15.198 1.00 90.69 93 ASP A C 1
ATOM 712 O O . ASP A 1 93 ? 24.317 0.876 -15.602 1.00 90.69 93 ASP A O 1
ATOM 716 N N . GLN A 1 94 ? 25.553 2.702 -16.031 1.00 88.88 94 GLN A N 1
ATOM 717 C CA . GLN A 1 94 ? 25.514 2.560 -17.487 1.00 88.88 94 GLN A CA 1
ATOM 718 C C . GLN A 1 94 ? 26.097 1.237 -17.987 1.00 88.88 94 GLN A C 1
ATOM 720 O O . GLN A 1 94 ? 25.788 0.837 -19.110 1.00 88.88 94 GLN A O 1
ATOM 725 N N . GLU A 1 95 ? 26.945 0.568 -17.207 1.00 89.56 95 GLU A N 1
ATOM 726 C CA . GLU A 1 95 ? 27.488 -0.742 -17.574 1.00 89.56 95 GLU A CA 1
ATOM 727 C C . GLU A 1 95 ? 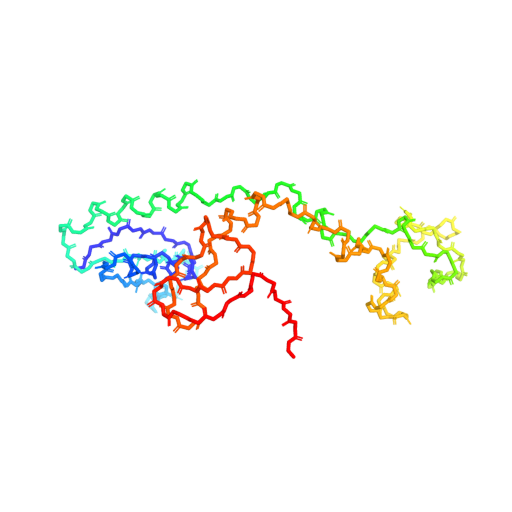26.483 -1.884 -17.388 1.00 89.56 95 GLU A C 1
ATOM 729 O O . GLU A 1 95 ? 26.589 -2.898 -18.079 1.00 89.56 95 GLU A O 1
ATOM 734 N N . LEU A 1 96 ? 25.494 -1.707 -16.508 1.00 90.81 96 LEU A N 1
ATOM 735 C CA . LEU A 1 96 ? 24.431 -2.682 -16.261 1.00 90.81 96 LEU A CA 1
ATOM 736 C C . LEU A 1 96 ? 23.248 -2.524 -17.219 1.00 90.81 96 LEU A C 1
ATOM 738 O O . LEU A 1 96 ? 22.404 -3.408 -17.281 1.00 90.81 96 LEU A O 1
ATOM 742 N N . ILE A 1 97 ? 23.174 -1.424 -17.975 1.00 93.31 97 ILE A N 1
ATOM 743 C CA . ILE A 1 97 ? 22.061 -1.184 -18.894 1.00 93.31 97 ILE A CA 1
ATOM 744 C C . ILE A 1 97 ? 22.168 -2.137 -20.099 1.00 93.31 97 ILE A C 1
ATOM 746 O O . ILE A 1 97 ? 23.135 -2.046 -20.868 1.00 93.31 97 ILE A O 1
ATOM 750 N N . PRO A 1 98 ? 21.173 -3.014 -20.327 1.00 93.31 98 PRO A N 1
ATOM 751 C CA . PRO A 1 98 ? 21.168 -3.913 -21.469 1.00 93.31 98 PRO A CA 1
A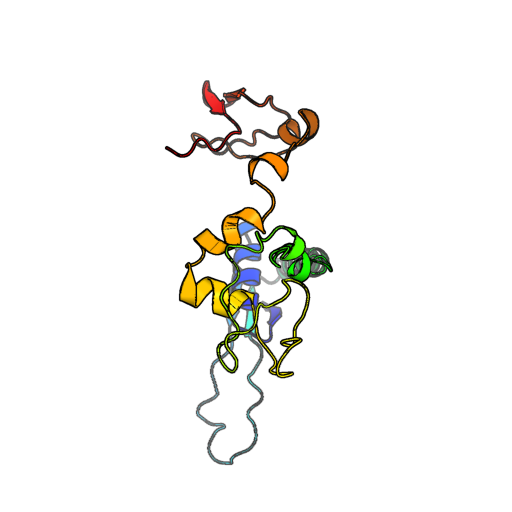TOM 752 C C . PRO A 1 98 ? 21.106 -3.138 -22.795 1.00 93.31 98 PRO A C 1
ATOM 754 O O . PRO A 1 98 ? 20.534 -2.046 -22.879 1.00 93.31 98 PRO A O 1
ATOM 757 N N . PRO A 1 99 ? 21.694 -3.685 -23.873 1.00 95.50 99 PRO A N 1
ATOM 758 C CA . PRO A 1 99 ? 21.628 -3.059 -25.184 1.00 95.50 99 PRO A CA 1
ATOM 759 C C . PRO A 1 99 ? 20.196 -3.089 -25.735 1.00 95.50 99 PRO A C 1
ATOM 761 O O . PRO A 1 99 ? 19.400 -3.968 -25.411 1.00 95.50 99 PRO A O 1
ATOM 764 N N . CYS A 1 100 ? 19.878 -2.156 -26.634 1.00 96.31 100 CYS A N 1
ATOM 765 C CA . CYS A 1 100 ? 18.573 -2.102 -27.285 1.00 96.31 100 CYS A CA 1
ATOM 766 C C . CYS A 1 100 ? 18.246 -3.434 -27.991 1.00 96.31 100 CYS A C 1
ATOM 768 O O . CYS A 1 100 ? 19.037 -3.867 -28.836 1.00 96.31 100 CYS A O 1
ATOM 770 N N . PRO A 1 101 ? 17.066 -4.038 -27.756 1.00 95.62 101 PRO A N 1
ATOM 771 C CA . PRO A 1 101 ? 16.716 -5.335 -28.339 1.00 95.62 101 PRO A CA 1
ATOM 772 C C . PRO A 1 101 ? 16.576 -5.304 -29.869 1.00 95.62 101 PRO A C 1
ATOM 774 O O . PRO A 1 101 ? 16.711 -6.338 -30.518 1.00 95.62 101 PRO A O 1
ATOM 777 N N . ALA A 1 102 ? 16.333 -4.132 -30.470 1.00 96.38 102 ALA A N 1
ATOM 778 C CA . ALA A 1 102 ? 16.204 -4.001 -31.923 1.00 96.38 102 ALA A CA 1
ATOM 779 C C . ALA A 1 102 ? 17.523 -3.717 -32.651 1.00 96.38 102 ALA A C 1
ATOM 781 O O . ALA A 1 102 ? 17.756 -4.277 -33.720 1.00 96.38 102 ALA A O 1
ATOM 782 N N . CYS A 1 103 ? 18.373 -2.831 -32.122 1.00 96.50 103 CYS A N 1
ATOM 783 C CA . CYS A 1 103 ? 19.576 -2.375 -32.834 1.00 96.50 103 CYS A CA 1
ATOM 784 C C . CYS A 1 103 ? 20.899 -2.687 -32.124 1.00 96.50 103 CYS A C 1
ATOM 786 O O . CYS A 1 103 ? 21.959 -2.435 -32.694 1.00 96.50 103 CYS A O 1
ATOM 788 N N . GLY A 1 104 ? 20.863 -3.189 -30.888 1.00 95.25 104 GLY A N 1
ATOM 789 C CA . GLY A 1 104 ? 22.051 -3.429 -30.066 1.00 95.25 104 GLY A CA 1
ATOM 790 C C . GLY A 1 104 ? 22.750 -2.158 -29.561 1.00 95.25 104 GLY A C 1
ATOM 791 O O . GLY A 1 104 ? 23.822 -2.247 -28.968 1.00 95.25 104 GLY A O 1
ATOM 792 N N . GLY A 1 105 ? 22.182 -0.973 -29.809 1.00 93.44 105 GLY A N 1
ATOM 793 C CA . GLY A 1 105 ? 22.733 0.305 -29.355 1.00 93.44 105 GLY A CA 1
ATOM 794 C C . GLY A 1 105 ? 22.646 0.479 -27.837 1.00 93.44 105 GLY A C 1
ATOM 795 O O . GLY A 1 105 ? 21.781 -0.110 -27.191 1.00 93.44 105 GLY A O 1
ATOM 796 N N . ARG A 1 106 ? 23.525 1.313 -27.268 1.00 93.94 106 ARG A N 1
ATOM 797 C CA . ARG A 1 106 ? 23.458 1.679 -25.844 1.00 93.94 106 ARG A CA 1
ATOM 798 C C . ARG A 1 106 ? 22.211 2.521 -25.571 1.00 93.94 106 ARG A C 1
ATOM 800 O O . ARG A 1 106 ? 21.953 3.482 -26.296 1.00 93.94 106 ARG A O 1
ATOM 807 N N . LEU A 1 107 ? 21.463 2.151 -24.536 1.00 93.50 107 LEU A N 1
ATOM 808 C CA . LEU A 1 107 ? 20.306 2.901 -24.053 1.00 93.50 107 LEU A CA 1
ATOM 809 C C . LEU A 1 107 ? 20.745 3.939 -23.014 1.00 93.50 107 LEU A C 1
ATOM 811 O O . LEU A 1 107 ? 21.751 3.759 -22.329 1.00 93.50 107 LEU A O 1
ATOM 815 N N . SER A 1 108 ? 19.995 5.033 -22.929 1.00 91.31 108 SER A N 1
ATOM 816 C CA . SER A 1 108 ? 20.160 6.057 -21.897 1.00 91.31 108 SER A CA 1
ATOM 817 C C . SER A 1 108 ? 19.105 5.817 -20.816 1.00 91.31 108 SER A C 1
ATOM 819 O O . SER A 1 108 ? 17.949 5.624 -21.178 1.00 91.31 108 SER A O 1
ATOM 821 N N . PRO A 1 109 ? 19.449 5.841 -19.518 1.00 87.38 109 PRO A N 1
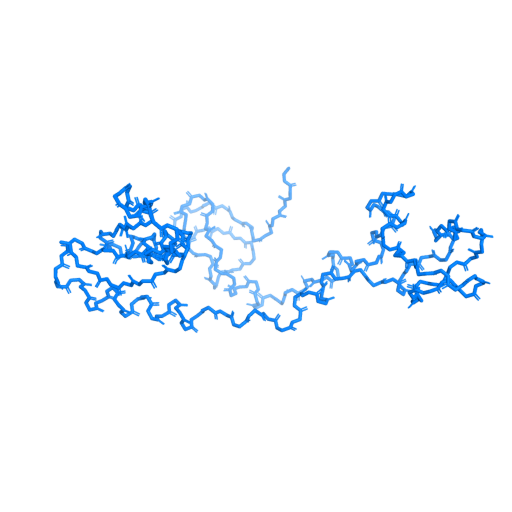ATOM 822 C CA . PRO A 1 109 ? 18.533 5.459 -18.438 1.00 87.38 109 PRO A CA 1
ATOM 823 C C . PRO A 1 109 ? 17.298 6.362 -18.306 1.00 87.38 109 PRO A C 1
ATOM 825 O O . PRO A 1 109 ? 16.303 5.954 -17.720 1.00 87.38 109 PRO A O 1
ATOM 828 N N . THR A 1 110 ? 17.353 7.587 -18.829 1.00 86.00 110 THR A N 1
ATOM 829 C CA . THR A 1 110 ? 16.251 8.558 -18.764 1.00 86.00 110 THR A CA 1
ATOM 830 C C . THR A 1 110 ? 15.368 8.572 -20.007 1.00 86.00 110 THR A C 1
ATOM 832 O O . THR A 1 110 ? 14.342 9.249 -20.008 1.00 86.00 110 THR A O 1
ATOM 835 N N . ASP A 1 111 ? 15.773 7.888 -21.077 1.00 88.06 111 ASP A N 1
ATOM 836 C CA . ASP A 1 111 ? 15.108 8.003 -22.370 1.00 88.06 111 ASP A CA 1
ATOM 837 C C . ASP A 1 111 ? 14.125 6.845 -22.565 1.00 88.06 111 ASP A C 1
ATOM 839 O O . ASP A 1 111 ? 14.507 5.679 -22.550 1.00 88.06 111 ASP A O 1
ATOM 843 N N . GLU A 1 112 ? 12.861 7.166 -22.843 1.00 89.94 112 GLU A N 1
ATOM 844 C CA . GLU A 1 112 ? 11.833 6.172 -23.202 1.00 89.94 112 GLU A CA 1
ATOM 845 C C . GLU A 1 112 ? 12.027 5.611 -24.625 1.00 89.94 112 GLU A C 1
ATOM 847 O O . GLU A 1 112 ? 11.373 4.650 -25.031 1.00 89.94 112 GLU A O 1
ATOM 852 N N . LEU A 1 113 ? 12.915 6.227 -25.415 1.00 94.75 113 LEU A N 1
ATOM 853 C CA . LEU A 1 113 ? 13.197 5.879 -26.804 1.00 94.75 113 LEU A CA 1
ATOM 854 C C . LEU A 1 113 ? 14.691 5.609 -26.989 1.00 94.75 113 LEU A C 1
ATOM 856 O O . LEU A 1 113 ? 15.545 6.385 -26.563 1.00 94.75 113 LEU A O 1
ATOM 860 N N . CYS A 1 114 ? 15.027 4.557 -27.730 1.00 95.19 114 CYS A N 1
ATOM 861 C CA . CYS A 1 114 ? 16.401 4.306 -28.136 1.00 95.19 114 CYS A CA 1
ATOM 862 C C . CYS A 1 114 ? 16.900 5.423 -29.068 1.00 95.19 114 CYS A C 1
ATOM 864 O O . CYS A 1 114 ? 16.395 5.583 -30.179 1.00 95.19 114 CYS A O 1
ATOM 866 N N . SER A 1 115 ? 17.962 6.126 -28.677 1.00 93.69 115 SER A N 1
ATOM 867 C CA . SER A 1 115 ? 18.571 7.2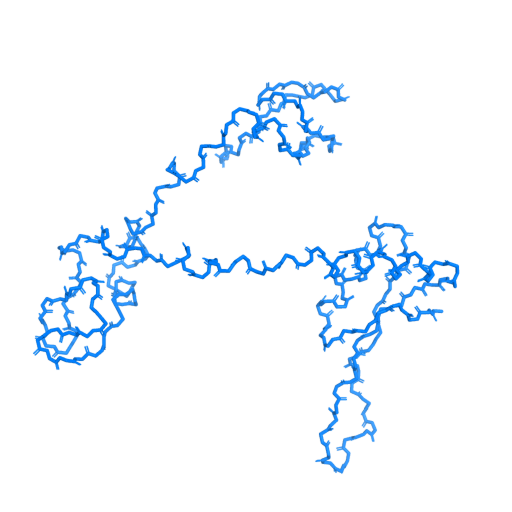09 -29.467 1.00 93.69 115 SER A CA 1
ATOM 868 C C . SER A 1 115 ? 19.109 6.774 -30.839 1.00 93.69 115 SER A C 1
ATOM 870 O O . SER A 1 115 ? 19.259 7.602 -31.735 1.00 93.69 115 SER A O 1
ATOM 872 N N . ALA A 1 116 ? 19.381 5.478 -31.029 1.00 94.56 116 ALA A N 1
ATOM 873 C CA . ALA A 1 116 ? 19.914 4.940 -32.278 1.00 94.56 116 ALA A CA 1
ATOM 874 C C . ALA A 1 116 ? 18.832 4.516 -33.286 1.00 94.56 116 ALA A C 1
ATOM 876 O O . ALA A 1 116 ? 19.008 4.720 -34.485 1.00 94.56 116 ALA A O 1
ATOM 877 N N . CYS A 1 117 ? 17.736 3.898 -32.832 1.00 96.19 117 CYS A N 1
ATOM 878 C CA . CYS A 1 117 ? 16.706 3.346 -33.727 1.00 96.19 117 CYS A CA 1
ATOM 879 C C . CYS A 1 117 ? 15.301 3.928 -33.527 1.00 96.19 117 CYS A C 1
ATOM 881 O O . CYS A 1 117 ? 14.414 3.642 -34.327 1.00 96.19 117 CYS A O 1
ATOM 883 N N . GLY A 1 118 ? 15.089 4.734 -32.485 1.00 95.25 118 GLY A N 1
ATOM 884 C CA . GLY A 1 118 ? 13.797 5.334 -32.152 1.00 95.25 118 GLY A CA 1
ATOM 885 C C . GLY A 1 118 ? 12.763 4.356 -31.592 1.00 95.25 118 GLY A C 1
ATOM 886 O O . GLY A 1 118 ? 11.607 4.739 -31.436 1.00 95.25 118 GLY A O 1
ATOM 887 N N . LEU A 1 119 ? 13.141 3.104 -31.308 1.00 95.69 119 LEU A N 1
ATOM 888 C CA . LEU A 1 119 ? 12.245 2.141 -30.673 1.00 95.69 119 LEU A CA 1
ATOM 889 C C . LEU A 1 119 ? 11.925 2.596 -29.246 1.00 95.69 119 LEU A C 1
ATOM 891 O O . LEU A 1 119 ? 12.845 2.945 -28.509 1.00 95.69 119 LEU A O 1
ATOM 895 N N . ALA A 1 120 ? 10.651 2.547 -28.860 1.00 96.19 120 ALA A N 1
ATOM 896 C CA . ALA A 1 120 ? 10.255 2.711 -27.467 1.00 96.19 120 ALA A CA 1
ATOM 897 C C . ALA A 1 120 ? 10.715 1.510 -26.642 1.00 96.19 120 ALA A C 1
ATOM 899 O O . ALA A 1 120 ? 10.437 0.368 -27.011 1.00 96.19 120 ALA A O 1
ATOM 900 N N . VAL A 1 121 ? 11.448 1.770 -25.563 1.00 94.69 121 VAL A N 1
ATOM 901 C CA . VAL A 1 121 ? 12.020 0.733 -24.703 1.00 94.69 121 VAL A CA 1
ATOM 902 C C . VAL A 1 121 ? 11.636 1.018 -23.260 1.00 94.69 121 VAL A C 1
ATOM 904 O O . VAL A 1 121 ? 11.924 2.096 -22.746 1.00 94.69 121 VAL A O 1
ATOM 907 N N . ASP A 1 122 ? 11.031 0.032 -22.603 1.00 94.69 122 ASP A N 1
ATOM 908 C CA . ASP A 1 122 ? 10.885 0.028 -21.152 1.00 94.69 122 ASP A CA 1
ATOM 909 C C . ASP A 1 122 ? 12.177 -0.525 -20.537 1.00 94.69 122 ASP A C 1
ATOM 911 O O . ASP A 1 122 ? 12.460 -1.724 -20.578 1.00 94.69 122 ASP A O 1
ATOM 915 N N . ILE A 1 123 ? 13.014 0.377 -20.024 1.00 93.62 123 ILE A N 1
ATOM 916 C CA . ILE A 1 123 ? 14.307 0.016 -19.435 1.00 93.62 123 ILE A CA 1
ATOM 917 C C . ILE A 1 123 ? 14.110 -0.789 -18.147 1.00 93.62 123 ILE A C 1
ATOM 919 O O . ILE A 1 123 ? 14.919 -1.670 -17.870 1.00 93.62 123 ILE A O 1
ATOM 923 N N . VAL A 1 124 ? 13.044 -0.531 -17.381 1.00 94.06 124 VAL A N 1
ATOM 924 C CA . VAL A 1 124 ? 12.744 -1.272 -16.147 1.00 94.06 124 VAL A CA 1
ATOM 925 C C . VAL A 1 124 ? 12.423 -2.719 -16.493 1.00 94.06 124 VAL A C 1
ATOM 927 O O . VAL A 1 124 ? 13.036 -3.625 -15.933 1.00 94.06 124 VAL A O 1
ATOM 930 N N . GLU A 1 125 ? 11.523 -2.940 -17.451 1.00 94.69 125 GLU A N 1
ATOM 931 C CA . GLU A 1 125 ? 11.173 -4.283 -17.923 1.00 94.69 125 GLU A CA 1
ATOM 932 C C . GLU A 1 125 ? 12.404 -5.012 -18.478 1.00 94.69 125 GLU A C 1
ATOM 934 O O . GLU A 1 125 ? 12.700 -6.134 -18.070 1.00 94.69 125 GLU A O 1
ATOM 939 N N . LEU A 1 126 ? 13.202 -4.343 -19.316 1.00 94.88 126 LEU A N 1
ATOM 940 C CA . LEU A 1 126 ? 14.397 -4.938 -19.917 1.00 94.88 126 LEU A CA 1
ATOM 941 C C . LEU A 1 126 ? 15.476 -5.291 -18.874 1.00 94.88 126 LEU A C 1
ATOM 943 O O . LEU A 1 126 ? 16.145 -6.324 -18.990 1.00 94.88 126 LEU A O 1
ATOM 947 N N . MET A 1 127 ? 15.639 -4.458 -17.840 1.00 95.12 127 MET A N 1
ATOM 948 C CA . MET A 1 127 ? 16.509 -4.737 -16.693 1.00 95.12 127 MET A CA 1
ATOM 949 C C . MET A 1 127 ? 16.015 -5.946 -15.898 1.00 95.12 127 MET A C 1
ATOM 951 O O . MET A 1 127 ? 16.818 -6.822 -15.579 1.00 95.12 127 MET A O 1
ATOM 955 N N . LEU A 1 128 ? 14.711 -6.029 -15.615 1.00 94.62 128 LEU A N 1
ATOM 956 C CA . LEU A 1 128 ? 14.111 -7.159 -14.900 1.00 94.62 128 LEU A CA 1
ATOM 957 C C . LEU A 1 128 ? 14.287 -8.474 -15.664 1.00 94.62 128 LEU A C 1
ATOM 959 O O . LEU A 1 128 ? 14.624 -9.491 -15.061 1.00 94.62 128 LEU A O 1
ATOM 963 N N . GLU A 1 129 ? 14.107 -8.459 -16.983 1.00 95.81 129 GLU A N 1
ATOM 964 C CA . GLU A 1 129 ? 14.290 -9.643 -17.825 1.00 95.81 129 GLU A CA 1
ATOM 965 C C . GLU A 1 129 ? 15.754 -10.096 -17.904 1.00 95.81 129 GLU A C 1
ATOM 967 O O . GLU A 1 129 ? 16.032 -11.296 -17.909 1.00 95.81 129 GLU A O 1
ATOM 972 N N . THR A 1 130 ? 16.698 -9.151 -17.967 1.00 95.50 130 THR A N 1
ATOM 973 C CA . THR A 1 130 ? 18.121 -9.460 -18.194 1.00 95.50 130 THR A CA 1
ATOM 974 C C . THR A 1 130 ? 18.877 -9.752 -16.896 1.00 95.50 130 THR A C 1
ATOM 976 O O . THR A 1 130 ? 19.713 -10.656 -16.852 1.00 95.50 130 THR A O 1
ATOM 979 N N . HIS A 1 131 ? 18.600 -8.983 -15.842 1.00 94.19 131 HIS A N 1
ATOM 980 C CA . HIS A 1 131 ? 19.365 -8.968 -14.592 1.00 94.19 131 HIS A CA 1
ATOM 981 C C . HIS A 1 131 ? 18.536 -9.336 -13.356 1.00 94.19 131 HIS A C 1
ATOM 983 O O . HIS A 1 131 ? 19.120 -9.525 -12.290 1.00 94.19 131 HIS A O 1
ATOM 989 N N . GLY A 1 132 ? 17.212 -9.464 -13.482 1.00 94.38 132 GLY A N 1
ATOM 990 C CA . GLY A 1 132 ? 16.318 -9.651 -12.341 1.00 94.38 132 GLY A CA 1
ATOM 991 C C . GLY A 1 132 ? 16.071 -8.358 -11.549 1.00 94.38 132 GLY A C 1
ATOM 992 O O . GLY A 1 132 ? 16.588 -7.292 -11.903 1.00 94.38 132 GLY A O 1
ATOM 993 N N . PRO A 1 133 ? 15.271 -8.421 -10.467 1.00 91.69 133 PRO A N 1
ATOM 994 C CA . PRO A 1 133 ? 15.008 -7.270 -9.596 1.00 91.69 133 PRO A CA 1
ATOM 995 C C . PRO A 1 133 ? 16.274 -6.713 -8.933 1.00 91.69 133 PRO A C 1
ATOM 997 O O . PRO A 1 133 ? 16.349 -5.515 -8.662 1.00 91.69 133 PRO A O 1
ATOM 1000 N N . GLU A 1 134 ? 17.295 -7.542 -8.721 1.00 92.94 134 GLU A N 1
ATOM 1001 C CA . GLU A 1 134 ? 18.579 -7.144 -8.142 1.00 92.94 134 GLU A CA 1
ATOM 1002 C C . GLU A 1 134 ? 19.311 -6.112 -9.011 1.00 92.94 134 GLU A C 1
ATOM 1004 O O . GLU A 1 134 ? 20.009 -5.252 -8.477 1.00 92.94 134 GLU A O 1
ATOM 1009 N N . GLY A 1 135 ? 19.102 -6.131 -10.334 1.00 91.44 135 GLY A N 1
ATOM 1010 C CA . GLY A 1 135 ? 19.667 -5.141 -11.256 1.00 91.44 135 GLY A CA 1
ATOM 1011 C C . GLY A 1 135 ? 19.150 -3.716 -11.030 1.00 91.44 135 GLY A C 1
ATOM 1012 O O . GLY A 1 135 ? 19.807 -2.757 -11.424 1.00 91.44 135 GLY A O 1
ATOM 1013 N N . LEU A 1 136 ? 18.002 -3.563 -10.364 1.00 92.12 136 LEU A N 1
ATOM 1014 C CA . LEU A 1 136 ? 17.403 -2.270 -10.026 1.00 92.12 136 LEU A CA 1
ATOM 1015 C C . LEU A 1 136 ? 17.643 -1.862 -8.568 1.00 92.12 136 LEU A C 1
ATOM 1017 O O . LEU A 1 136 ? 17.203 -0.785 -8.174 1.00 92.12 136 LEU A O 1
ATOM 1021 N N . ALA A 1 137 ? 18.339 -2.670 -7.759 1.00 90.00 137 ALA A N 1
ATOM 1022 C CA . ALA A 1 137 ? 18.497 -2.418 -6.322 1.00 90.00 137 ALA A CA 1
ATOM 1023 C C . ALA A 1 137 ? 19.071 -1.021 -6.022 1.00 90.00 137 ALA A C 1
ATOM 1025 O O . ALA A 1 137 ? 18.613 -0.339 -5.113 1.00 90.00 137 ALA A O 1
ATOM 1026 N N . GLN A 1 138 ? 20.013 -0.555 -6.844 1.00 89.69 138 GLN A N 1
ATOM 1027 C CA . GLN A 1 138 ? 20.623 0.771 -6.711 1.00 89.69 138 GLN A CA 1
ATOM 1028 C C . GLN A 1 138 ? 19.708 1.947 -7.087 1.00 89.69 138 GLN A C 1
ATOM 1030 O O . GLN A 1 138 ? 20.022 3.087 -6.741 1.00 89.69 138 GLN A O 1
ATOM 1035 N N . CYS A 1 139 ? 18.614 1.690 -7.809 1.00 89.88 139 CYS A N 1
ATOM 1036 C CA . CYS A 1 139 ? 17.616 2.689 -8.195 1.00 89.88 139 CYS A CA 1
ATOM 1037 C C . CYS A 1 139 ? 16.611 2.981 -7.079 1.00 89.88 139 CYS A C 1
ATOM 1039 O O . CYS A 1 139 ? 15.861 3.951 -7.175 1.00 89.88 139 CYS A O 1
ATOM 1041 N N . TYR A 1 140 ? 16.597 2.163 -6.030 1.00 86.50 140 TYR A N 1
ATOM 1042 C CA . TYR A 1 140 ? 15.847 2.434 -4.817 1.00 86.50 140 TYR A CA 1
ATOM 1043 C C . TYR A 1 140 ? 16.772 3.114 -3.798 1.00 86.50 140 TYR A C 1
ATOM 1045 O O . TYR A 1 140 ? 17.965 2.794 -3.743 1.00 86.50 140 TYR A O 1
ATOM 1053 N N . PRO A 1 141 ? 16.274 4.082 -3.010 1.00 78.75 141 PRO A N 1
ATOM 1054 C CA . PRO A 1 141 ? 17.052 4.607 -1.899 1.00 78.75 141 PRO A CA 1
ATOM 1055 C C . PRO A 1 141 ? 17.348 3.470 -0.921 1.00 78.75 141 PRO A C 1
ATOM 1057 O O . PRO A 1 141 ? 16.497 2.596 -0.728 1.00 78.75 141 PRO A O 1
ATOM 1060 N N . ASP A 1 142 ? 18.540 3.478 -0.324 1.00 75.31 142 ASP A N 1
ATOM 1061 C CA . ASP A 1 142 ? 18.917 2.450 0.646 1.00 75.31 142 ASP A CA 1
ATOM 1062 C C . ASP A 1 142 ? 17.864 2.442 1.772 1.00 75.31 142 ASP A C 1
ATOM 1064 O O . ASP A 1 142 ? 17.456 3.524 2.209 1.00 75.31 142 ASP A O 1
ATOM 1068 N N . PRO A 1 143 ? 17.351 1.283 2.222 1.00 62.75 143 PRO A N 1
ATOM 1069 C CA . PRO A 1 143 ? 16.443 1.236 3.367 1.00 62.75 143 PRO A CA 1
ATOM 1070 C C . PRO A 1 143 ? 16.994 1.982 4.593 1.00 62.75 143 PRO A C 1
ATOM 1072 O O . PRO A 1 143 ? 16.209 2.582 5.329 1.00 62.75 143 PRO A O 1
ATOM 1075 N N . ASP A 1 144 ? 18.319 2.029 4.765 1.00 62.06 144 ASP A N 1
ATOM 1076 C CA . ASP A 1 144 ? 18.968 2.786 5.842 1.00 62.06 144 ASP A CA 1
ATOM 1077 C C . ASP A 1 144 ? 18.912 4.312 5.625 1.00 62.06 144 ASP A C 1
ATOM 1079 O O . ASP A 1 144 ? 18.990 5.085 6.578 1.00 62.06 144 ASP A O 1
ATOM 1083 N N . GLU A 1 145 ? 18.734 4.765 4.382 1.00 62.69 145 GLU A N 1
ATOM 1084 C CA . GLU A 1 145 ? 18.614 6.179 4.010 1.00 62.69 145 GLU A CA 1
ATOM 1085 C C . GLU A 1 145 ? 17.173 6.703 4.180 1.00 62.69 145 GLU A C 1
ATOM 1087 O O . GLU A 1 145 ? 16.961 7.913 4.265 1.00 62.69 145 GLU A O 1
ATOM 1092 N N . GLN A 1 146 ? 16.167 5.820 4.260 1.00 56.69 146 GLN A N 1
ATOM 1093 C CA . GLN A 1 146 ? 14.762 6.229 4.144 1.00 56.69 146 GLN A CA 1
ATOM 1094 C C . GLN A 1 146 ? 14.046 6.590 5.445 1.00 56.69 146 GLN A C 1
ATOM 1096 O O . GLN A 1 146 ? 13.021 7.263 5.367 1.00 56.69 146 GLN A O 1
ATOM 1101 N N . VAL A 1 147 ? 14.515 6.209 6.636 1.00 59.25 147 VAL A N 1
ATOM 1102 C CA . VAL A 1 147 ? 13.739 6.486 7.860 1.00 59.25 147 VAL A CA 1
ATOM 1103 C C . VAL A 1 147 ? 14.643 6.730 9.073 1.00 59.25 147 VAL A C 1
ATOM 1105 O O . VAL A 1 147 ? 14.747 5.912 9.985 1.00 59.25 147 VAL A O 1
ATOM 1108 N N . HIS A 1 148 ? 15.265 7.907 9.135 1.00 63.78 148 HIS A N 1
ATOM 1109 C CA . HIS A 1 148 ? 15.736 8.448 10.412 1.00 63.78 148 HIS A CA 1
ATOM 1110 C C . HIS A 1 148 ? 14.567 9.129 11.129 1.00 63.78 148 HIS A C 1
ATOM 1112 O O . HIS A 1 148 ? 14.460 10.352 11.113 1.00 63.78 148 HIS A O 1
ATOM 1118 N N . LEU A 1 149 ? 13.688 8.335 11.750 1.00 71.50 149 LEU A N 1
ATOM 1119 C CA . LEU A 1 149 ? 12.755 8.891 12.731 1.00 71.50 149 LEU A CA 1
ATOM 1120 C C . LEU A 1 149 ? 13.574 9.450 13.898 1.00 71.50 149 LEU A C 1
ATOM 1122 O O . LEU A 1 149 ? 14.468 8.772 14.422 1.00 71.50 149 LEU A O 1
ATOM 1126 N N . SER A 1 150 ? 13.286 10.683 14.296 1.00 79.75 150 SER A N 1
ATOM 1127 C CA . SER A 1 150 ? 13.874 11.284 15.486 1.00 79.75 150 SER A CA 1
ATOM 1128 C C . SER A 1 150 ? 13.481 10.483 16.734 1.00 79.75 150 SER A C 1
ATOM 1130 O O . SER A 1 150 ? 12.527 9.700 16.728 1.00 79.75 150 SER A O 1
ATOM 1132 N N . GLU A 1 151 ? 14.215 10.652 17.836 1.00 78.12 151 GLU A N 1
ATOM 1133 C CA . GLU A 1 151 ? 13.872 9.975 19.094 1.00 78.12 151 GLU A CA 1
ATOM 1134 C C . GLU A 1 151 ? 12.445 10.334 19.545 1.00 78.12 151 GLU A C 1
ATOM 1136 O O . GLU A 1 151 ? 11.704 9.475 20.023 1.00 78.12 151 GLU A O 1
ATOM 1141 N N . GLU A 1 152 ? 12.019 11.578 19.316 1.00 81.88 152 GLU A N 1
ATOM 1142 C CA . GLU A 1 152 ? 10.664 12.045 19.603 1.00 81.88 152 GLU A CA 1
ATOM 1143 C C . GLU A 1 152 ? 9.603 11.323 18.759 1.00 81.88 152 GLU A C 1
ATOM 1145 O O . GLU A 1 152 ? 8.547 10.958 19.280 1.00 81.88 152 GLU A O 1
ATOM 1150 N N . GLU A 1 153 ? 9.881 11.068 17.480 1.00 83.50 153 GLU A N 1
ATOM 1151 C CA . GLU A 1 153 ? 8.977 10.334 16.589 1.00 83.50 153 GLU A CA 1
ATOM 1152 C C . GLU A 1 153 ? 8.879 8.853 16.985 1.00 83.50 153 GLU A C 1
ATOM 1154 O O . GLU A 1 153 ? 7.784 8.286 17.040 1.00 83.50 153 GLU A O 1
ATOM 1159 N N . TRP A 1 154 ? 9.998 8.236 17.382 1.00 83.81 154 TRP A N 1
ATOM 1160 C CA . TRP A 1 154 ? 10.006 6.879 17.940 1.00 83.81 154 TRP A CA 1
ATOM 1161 C C . TRP A 1 154 ? 9.215 6.758 19.243 1.00 83.81 154 TRP A C 1
ATOM 1163 O O . TRP A 1 154 ? 8.572 5.735 19.511 1.00 83.81 154 TRP A O 1
ATOM 1173 N N . VAL A 1 155 ? 9.252 7.794 20.076 1.00 83.88 155 VAL A N 1
ATOM 1174 C CA . VAL A 1 155 ? 8.456 7.867 21.302 1.00 83.88 155 VAL A CA 1
ATOM 1175 C C . VAL A 1 155 ? 6.968 7.998 20.967 1.00 83.88 155 VAL A C 1
ATOM 1177 O O . VAL A 1 155 ? 6.155 7.349 21.624 1.00 83.88 155 VAL A O 1
ATOM 1180 N N . ALA A 1 156 ? 6.607 8.758 19.931 1.00 84.75 156 ALA A N 1
ATOM 1181 C CA . ALA A 1 156 ? 5.221 8.956 19.506 1.00 84.75 156 ALA A CA 1
ATOM 1182 C C . ALA A 1 156 ? 4.573 7.716 18.859 1.00 84.75 156 ALA A C 1
ATOM 1184 O O . ALA A 1 156 ? 3.348 7.610 18.865 1.00 84.75 156 ALA A O 1
ATOM 1185 N N . LEU A 1 157 ? 5.365 6.771 18.340 1.00 84.94 157 LEU A N 1
ATOM 1186 C CA . LEU A 1 157 ? 4.853 5.536 17.741 1.00 84.94 157 LEU A CA 1
ATOM 1187 C C . LEU A 1 157 ? 4.039 4.696 18.740 1.00 84.94 157 LEU A C 1
ATOM 1189 O O . LEU A 1 157 ? 4.558 4.209 19.752 1.00 84.94 157 LEU A O 1
ATOM 1193 N N . ASP A 1 158 ? 2.770 4.468 18.396 1.00 89.19 158 ASP A N 1
ATOM 1194 C CA . ASP A 1 158 ? 1.831 3.641 19.155 1.00 89.19 158 ASP A CA 1
ATOM 1195 C C . ASP A 1 158 ? 1.981 2.152 18.813 1.00 89.19 158 ASP A C 1
ATOM 1197 O O . ASP A 1 158 ? 1.129 1.520 18.189 1.00 89.19 158 ASP A O 1
ATOM 1201 N N . LEU A 1 159 ? 3.129 1.588 19.188 1.00 90.88 159 LEU A N 1
ATOM 1202 C CA . LEU A 1 159 ? 3.397 0.161 19.028 1.00 90.88 159 LEU A CA 1
ATOM 1203 C C . LEU A 1 159 ? 2.848 -0.618 20.233 1.00 90.88 159 LEU A C 1
ATOM 1205 O O . LEU A 1 159 ? 3.197 -0.296 21.371 1.00 90.88 159 LEU A O 1
ATOM 1209 N N . PRO A 1 160 ? 2.038 -1.671 20.034 1.00 92.81 160 PRO A N 1
ATOM 1210 C CA . PRO A 1 160 ? 1.569 -2.499 21.136 1.00 92.81 160 PRO A CA 1
ATOM 1211 C C . PRO A 1 160 ? 2.676 -3.437 21.639 1.00 92.81 160 PRO A C 1
ATOM 1213 O O . PRO A 1 160 ? 3.454 -4.001 20.869 1.00 92.81 160 PRO A O 1
ATOM 1216 N N . CYS A 1 161 ? 2.720 -3.672 22.949 1.00 93.19 161 CYS A N 1
ATOM 1217 C CA . CYS A 1 161 ? 3.596 -4.668 23.553 1.00 93.19 161 CYS A CA 1
ATOM 1218 C C . CYS A 1 161 ? 3.251 -6.068 23.030 1.00 93.19 161 CYS A C 1
ATOM 1220 O O . CYS A 1 161 ? 2.119 -6.529 23.170 1.00 93.19 161 CYS A O 1
ATOM 1222 N N . THR A 1 162 ? 4.242 -6.796 22.521 1.00 92.94 162 THR A N 1
ATOM 1223 C CA . THR A 1 162 ? 4.055 -8.151 21.973 1.00 92.94 162 THR A CA 1
ATOM 1224 C C . THR A 1 162 ? 3.603 -9.186 23.009 1.00 92.94 162 THR A C 1
ATOM 1226 O O . THR A 1 162 ? 3.050 -10.218 22.638 1.00 92.94 162 THR A O 1
ATOM 1229 N N . ALA A 1 163 ? 3.810 -8.922 24.304 1.00 94.38 163 ALA A N 1
ATOM 1230 C CA . ALA A 1 163 ? 3.434 -9.833 25.384 1.00 94.38 163 ALA A CA 1
ATOM 1231 C C . ALA A 1 163 ? 2.008 -9.608 25.9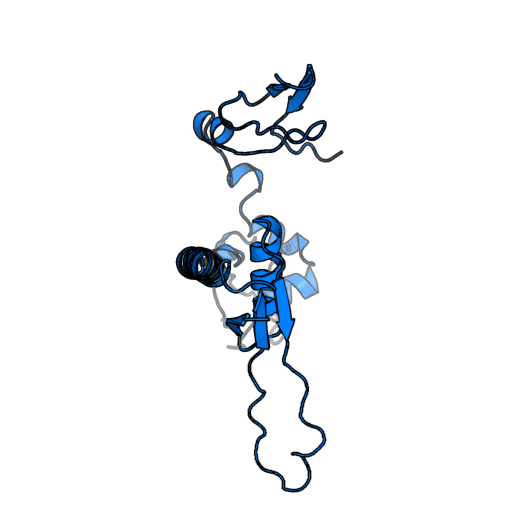17 1.00 94.38 163 ALA A C 1
ATOM 1233 O O . ALA A 1 163 ? 1.318 -10.574 26.233 1.00 94.38 163 ALA A O 1
ATOM 1234 N N . CYS A 1 164 ? 1.569 -8.353 26.060 1.00 95.12 164 CYS A N 1
ATOM 1235 C CA . CYS A 1 164 ? 0.289 -8.027 26.707 1.00 95.12 164 CYS A CA 1
ATOM 1236 C C . CYS A 1 164 ? -0.620 -7.081 25.911 1.00 95.12 164 CYS A C 1
ATOM 1238 O O . CYS A 1 164 ? -1.752 -6.853 26.326 1.00 95.12 164 CYS A O 1
ATOM 1240 N N . GLY A 1 165 ? -0.147 -6.519 24.797 1.00 92.81 165 GLY A N 1
ATOM 1241 C CA . GLY A 1 165 ? -0.899 -5.579 23.965 1.00 92.81 165 GLY A CA 1
ATOM 1242 C C . GLY A 1 165 ? -0.964 -4.140 24.489 1.00 92.81 165 GLY A C 1
ATOM 1243 O O . GLY A 1 165 ? -1.629 -3.319 23.869 1.00 92.81 165 GLY A O 1
ATOM 1244 N N . TYR A 1 166 ? -0.292 -3.809 25.599 1.00 92.38 166 TYR A N 1
ATOM 1245 C CA . TYR A 1 166 ? -0.246 -2.436 26.123 1.00 92.38 166 TYR A CA 1
ATOM 1246 C C . TYR A 1 166 ? 0.447 -1.475 25.145 1.00 92.38 166 TYR A C 1
ATOM 1248 O O . TYR A 1 166 ? 1.507 -1.812 24.618 1.00 92.38 166 TYR A O 1
ATOM 1256 N N . SER A 1 167 ? -0.120 -0.283 24.942 1.00 93.81 167 SER A N 1
ATOM 1257 C CA . SER A 1 167 ? 0.451 0.767 24.086 1.00 93.81 167 SER A CA 1
ATOM 1258 C C . SER A 1 167 ? 1.809 1.244 24.609 1.00 93.81 167 SER A C 1
ATOM 1260 O O . SER A 1 167 ? 1.943 1.645 25.763 1.00 93.81 167 SER A O 1
ATOM 1262 N N . LEU A 1 168 ? 2.831 1.224 23.755 1.00 93.88 168 LEU A N 1
ATOM 1263 C CA . LEU A 1 168 ? 4.163 1.749 24.065 1.00 93.88 168 LEU A CA 1
ATOM 1264 C C . LEU A 1 168 ? 4.343 3.204 23.598 1.00 93.88 168 LEU A C 1
ATOM 1266 O O . LEU A 1 168 ? 5.475 3.703 23.569 1.00 93.88 168 LEU A O 1
ATOM 1270 N N . ALA A 1 169 ? 3.256 3.895 23.242 1.00 92.81 169 ALA A N 1
ATOM 1271 C CA . ALA A 1 169 ? 3.289 5.322 22.941 1.00 92.81 169 ALA A CA 1
ATOM 1272 C C . ALA A 1 169 ? 3.781 6.115 24.164 1.00 92.81 169 ALA A C 1
ATOM 1274 O O . ALA A 1 169 ? 3.416 5.836 25.307 1.00 92.81 169 ALA A O 1
ATOM 1275 N N . GLY A 1 170 ? 4.647 7.101 23.938 1.00 91.81 170 GLY A N 1
ATOM 1276 C CA . GLY A 1 170 ? 5.244 7.916 24.997 1.00 91.81 170 GLY A CA 1
ATOM 1277 C C . GLY A 1 170 ? 6.364 7.226 25.786 1.00 91.81 170 GLY A C 1
ATOM 1278 O O . GLY A 1 170 ? 6.970 7.862 26.648 1.00 91.81 170 GLY A O 1
ATOM 1279 N N . LEU A 1 171 ? 6.664 5.951 25.509 1.00 92.94 171 LEU A N 1
ATOM 1280 C CA . LEU A 1 171 ? 7.757 5.227 26.155 1.00 92.94 171 LEU A CA 1
ATOM 1281 C C . LEU A 1 171 ? 9.041 5.229 25.299 1.00 92.94 171 LEU A C 1
ATOM 1283 O O . LEU A 1 171 ? 8.951 5.325 24.068 1.00 92.94 171 LEU A O 1
ATOM 1287 N N . PRO A 1 172 ? 10.227 5.099 25.938 1.00 91.19 172 PRO A N 1
ATOM 1288 C CA . PRO A 1 172 ? 11.517 5.052 25.253 1.00 91.19 172 PRO A CA 1
ATOM 1289 C C . PRO A 1 172 ? 11.617 3.950 24.196 1.00 91.19 172 PRO A C 1
ATOM 1291 O O . PRO A 1 172 ? 10.795 3.042 24.114 1.00 91.19 172 PRO A O 1
ATOM 1294 N N . PHE A 1 173 ? 12.684 4.000 23.406 1.00 88.50 173 PHE A N 1
ATOM 1295 C CA . PHE A 1 173 ? 12.924 3.048 22.324 1.00 88.50 173 PHE A CA 1
ATOM 1296 C C . PHE A 1 173 ? 13.128 1.595 22.796 1.00 88.50 173 PHE A C 1
ATOM 1298 O O . PHE A 1 173 ? 12.624 0.654 22.181 1.00 88.50 173 PHE A O 1
ATOM 1305 N N . VAL A 1 174 ? 13.832 1.415 23.918 1.00 92.56 174 VAL A N 1
ATOM 1306 C CA . VAL A 1 174 ? 14.055 0.123 24.583 1.00 92.56 174 VAL A CA 1
ATOM 1307 C C . VAL A 1 174 ? 13.689 0.273 26.050 1.00 92.56 174 VAL A C 1
ATOM 1309 O O . VAL A 1 174 ? 14.064 1.253 26.698 1.00 92.56 174 VAL A O 1
ATOM 1312 N N . GLY A 1 175 ? 12.983 -0.707 26.606 1.00 94.50 175 GLY A N 1
ATOM 1313 C CA . GLY A 1 175 ? 12.578 -0.632 28.001 1.00 94.50 175 GLY A CA 1
ATOM 1314 C C . GLY A 1 175 ? 11.892 -1.880 28.526 1.00 94.50 175 GLY A C 1
ATOM 1315 O O . GLY A 1 175 ? 11.989 -2.971 27.966 1.00 94.50 175 GLY A O 1
ATOM 1316 N N . VAL A 1 176 ? 11.207 -1.699 29.652 1.00 97.25 176 VAL A N 1
ATOM 1317 C CA . VAL A 1 176 ? 10.370 -2.712 30.294 1.00 97.25 176 VAL A CA 1
ATOM 1318 C C . VAL A 1 176 ? 8.928 -2.227 30.242 1.00 97.25 176 VAL A C 1
ATOM 1320 O O . VAL A 1 176 ? 8.651 -1.079 30.585 1.00 97.25 176 VAL A O 1
ATOM 1323 N N . CYS A 1 177 ? 8.014 -3.083 29.791 1.00 96.38 177 CYS A N 1
ATOM 1324 C CA . CYS A 1 177 ? 6.595 -2.759 29.751 1.00 96.38 177 CYS A CA 1
ATOM 1325 C C . CYS A 1 177 ? 6.071 -2.549 31.185 1.00 96.38 177 CYS A C 1
ATOM 1327 O O . CYS A 1 177 ? 6.266 -3.437 32.021 1.00 96.38 177 CYS A O 1
ATOM 1329 N N . PRO A 1 178 ? 5.395 -1.423 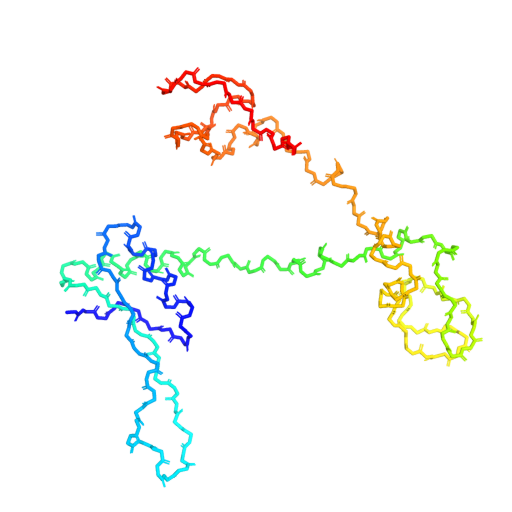31.479 1.00 96.50 178 PRO A N 1
ATOM 1330 C CA . PRO A 1 178 ? 4.904 -1.130 32.825 1.00 96.50 178 PRO A CA 1
ATOM 1331 C C . PRO A 1 178 ? 3.799 -2.089 33.287 1.00 96.50 178 PRO A C 1
ATOM 1333 O O . PRO A 1 178 ? 3.635 -2.267 34.489 1.00 96.50 178 PRO A O 1
ATOM 1336 N N . GLU A 1 179 ? 3.083 -2.730 32.358 1.00 97.25 179 GLU A N 1
ATOM 1337 C CA . GLU A 1 179 ? 1.984 -3.641 32.700 1.00 97.25 179 GLU A CA 1
ATOM 1338 C C . GLU A 1 179 ? 2.438 -5.082 32.940 1.00 97.25 179 GLU A C 1
ATOM 1340 O O . GLU A 1 179 ? 2.005 -5.725 33.893 1.00 97.25 179 GLU A O 1
ATOM 1345 N N . CYS A 1 180 ? 3.307 -5.624 32.081 1.00 96.88 180 CYS A N 1
ATOM 1346 C CA . CYS A 1 180 ? 3.684 -7.041 32.151 1.00 96.88 180 CYS A CA 1
ATOM 1347 C C . CYS A 1 180 ? 5.118 -7.291 32.634 1.00 96.88 180 CYS A C 1
ATOM 1349 O O . CYS A 1 180 ? 5.470 -8.430 32.933 1.00 96.88 180 CYS A O 1
ATOM 1351 N N . GLY A 1 181 ? 5.967 -6.261 32.696 1.00 96.69 181 GLY A N 1
ATOM 1352 C CA . GLY A 1 181 ? 7.370 -6.399 33.086 1.00 96.69 181 GLY A CA 1
ATOM 1353 C C . GLY A 1 181 ? 8.275 -7.049 32.029 1.00 96.69 181 GLY A C 1
ATOM 1354 O O . GLY A 1 181 ? 9.469 -7.228 32.278 1.00 96.69 181 GLY A O 1
ATOM 1355 N N . CYS A 1 182 ? 7.760 -7.396 30.845 1.00 95.38 182 CYS A N 1
ATOM 1356 C CA . CYS A 1 182 ? 8.581 -7.907 29.748 1.00 95.38 182 CYS A CA 1
ATOM 1357 C C . CYS A 1 182 ? 9.434 -6.791 29.133 1.00 95.38 182 CYS A C 1
ATOM 1359 O O . CYS A 1 182 ? 8.997 -5.644 29.019 1.00 95.38 182 CYS A O 1
ATOM 1361 N N . ARG A 1 183 ? 10.653 -7.135 28.706 1.00 95.56 183 ARG A N 1
ATOM 1362 C CA . ARG A 1 183 ? 11.492 -6.227 27.915 1.00 95.56 183 ARG A CA 1
ATOM 1363 C C . ARG A 1 183 ? 10.903 -6.059 26.517 1.00 95.56 183 ARG A C 1
ATOM 1365 O O . ARG A 1 183 ? 10.393 -7.026 25.958 1.00 95.56 183 ARG A O 1
ATOM 1372 N N . TYR A 1 184 ? 11.011 -4.860 25.964 1.00 93.00 184 TYR A N 1
ATOM 1373 C CA . TYR A 1 184 ? 10.626 -4.565 24.588 1.00 93.00 184 TYR A CA 1
ATOM 1374 C C . TYR A 1 184 ? 11.719 -3.761 23.877 1.00 93.00 184 TYR A C 1
ATOM 1376 O O . TYR A 1 184 ? 12.500 -3.055 24.523 1.00 93.00 184 TYR A O 1
ATOM 1384 N N . SER A 1 185 ? 11.727 -3.861 22.550 1.00 91.62 185 SER A N 1
ATOM 1385 C CA . SER A 1 185 ? 12.444 -2.975 21.635 1.00 91.62 185 SER A CA 1
ATOM 1386 C C . SER A 1 185 ? 11.472 -2.533 20.547 1.00 91.62 185 SER A C 1
ATOM 1388 O O . SER A 1 185 ? 10.704 -3.362 20.057 1.00 91.62 185 SER A O 1
ATOM 1390 N N . LYS A 1 186 ? 11.476 -1.246 20.187 1.00 87.62 186 LYS A N 1
ATOM 1391 C CA . LYS A 1 186 ? 10.681 -0.725 19.062 1.00 87.62 186 LYS A CA 1
ATOM 1392 C C . LYS A 1 186 ? 11.324 -1.012 17.693 1.00 87.62 186 LYS A C 1
ATOM 1394 O O . LYS A 1 186 ? 10.691 -0.750 16.676 1.00 87.62 186 LYS A O 1
ATOM 1399 N N . THR A 1 187 ? 12.529 -1.593 17.644 1.00 82.00 187 THR A N 1
ATOM 1400 C CA . THR A 1 187 ? 13.092 -2.151 16.404 1.00 82.00 187 THR A CA 1
ATOM 1401 C C . THR A 1 187 ? 12.466 -3.486 16.038 1.00 82.00 187 THR A C 1
ATOM 1403 O O . THR A 1 187 ? 12.358 -4.395 16.860 1.00 82.00 187 THR A O 1
ATOM 1406 N N . ILE A 1 188 ? 12.153 -3.633 14.754 1.00 66.00 188 ILE A N 1
ATOM 1407 C CA . ILE A 1 188 ? 11.980 -4.939 14.131 1.00 66.00 188 ILE A CA 1
ATOM 1408 C C . ILE A 1 188 ? 13.393 -5.444 13.829 1.00 66.00 188 ILE A C 1
ATOM 1410 O O . ILE A 1 188 ? 13.939 -5.156 12.770 1.00 66.00 188 ILE A O 1
ATOM 1414 N N . GLU A 1 189 ? 14.031 -6.141 14.770 1.00 55.50 189 GLU A N 1
ATOM 1415 C CA . GLU A 1 189 ? 15.159 -6.989 14.379 1.00 55.50 189 GLU A CA 1
ATOM 1416 C C . GLU A 1 189 ? 14.570 -8.215 13.665 1.00 55.50 189 GLU A C 1
ATOM 1418 O O . GLU A 1 189 ? 13.753 -8.923 14.265 1.00 55.50 189 GLU A O 1
ATOM 1423 N N . PRO A 1 190 ? 14.907 -8.460 12.385 1.00 48.78 190 PRO A N 1
ATOM 1424 C CA . PRO A 1 190 ? 14.483 -9.677 11.713 1.00 48.78 190 PRO A CA 1
ATOM 1425 C C . PRO A 1 190 ? 15.144 -10.864 12.421 1.00 48.78 190 PRO A C 1
ATOM 1427 O O . PRO A 1 190 ? 16.369 -10.979 12.456 1.00 48.78 190 PRO A O 1
ATOM 1430 N N . SER A 1 191 ? 14.318 -11.707 13.038 1.00 42.50 191 SER A N 1
ATOM 1431 C CA . SER A 1 191 ? 14.715 -12.977 13.657 1.00 42.50 191 SER A CA 1
ATOM 1432 C C . SER A 1 191 ? 15.124 -14.019 12.627 1.00 42.50 191 SER A C 1
ATOM 1434 O O . SER A 1 191 ? 14.367 -14.136 11.635 1.00 42.50 191 SER A O 1
#

pLDDT: mean 85.96, std 14.28, range [42.5, 98.12]

Foldseek 3Di:
DAFQDWAQDPVVLVVLQVQCVVVVWNKDKDAQDDPPVPPPDDDPDRGGTITMDTDDDVCNVVSNVSVVVVVVVVPPPPPCPVVLPDFQLVQADQVLQAADPPPRHRADSPDLARPPPRDGDDSCVVSCVPPNPVNRPRSHDDPVRPDPDDQQSLLQDQDADPPPGHTSRNHGQWDADPPPRDTDHSDPPPD

Radius of gyration: 26.41 Å; chains: 1; bounding box: 63×27×67 Å